Protein AF-A0A1V6J054-F1 (afdb_monomer)

Solvent-accessible surface area (backbone atoms only — not comparable to full-atom values): 21026 Å² total; per-residue (Å²): 135,84,84,88,85,88,86,87,81,90,89,81,92,84,81,84,83,82,77,78,84,74,75,76,55,80,67,52,60,53,53,56,53,49,52,56,50,51,54,53,52,52,53,50,56,63,71,67,56,76,80,83,78,79,91,82,89,88,80,90,88,92,85,91,86,90,85,89,88,80,88,78,78,86,74,84,79,80,83,77,86,79,75,84,80,76,85,77,76,85,76,79,82,79,84,77,87,80,78,91,76,82,91,77,81,83,81,82,85,81,82,83,76,83,87,88,82,84,86,90,84,81,91,78,85,82,82,83,86,81,84,88,81,89,78,83,82,81,80,80,81,81,76,77,80,83,73,84,78,76,76,68,78,80,65,79,82,54,67,61,38,49,63,66,41,52,38,36,40,38,42,36,72,51,101,68,70,44,78,47,77,47,53,25,35,96,88,16,28,35,78,43,89,99,66,47,74,41,83,40,46,77,34,34,43,75,56,42,25,51,52,54,38,49,53,40,46,75,70,65,76,40,96,52,68,45,53,47,59,42,68,73,84,36,41,32,36,39,43,60,34,38,67,47,57,45,80,45,74,56,90,60,97,42,30,54,56,58,51,40,52,74,25,68,28,69,36,97,56,34,47,38,29,34,37,36,28,46,92,90,37,82,71,48,75,40,74,51,47,78,46,31,82,74,36,69,86,76,42,47,74,61,52,73,66,24,36,40,36,29,39,64,44,86,127

Mean predicted aligned error: 22.14 Å

Structure (mmCIF, N/CA/C/O backbone):
data_AF-A0A1V6J054-F1
#
_entry.id   AF-A0A1V6J054-F1
#
loop_
_atom_site.group_PDB
_atom_site.id
_atom_site.type_symbol
_atom_site.label_atom_id
_atom_site.label_alt_id
_atom_site.label_comp_id
_atom_site.label_asym_id
_atom_site.label_entity_id
_atom_site.label_seq_id
_atom_site.pdbx_PDB_ins_code
_atom_site.Cartn_x
_atom_site.Cartn_y
_atom_site.Cartn_z
_atom_site.occupancy
_atom_site.B_iso_or_equiv
_atom_site.auth_seq_id
_atom_site.auth_comp_id
_atom_site.auth_asym_id
_atom_site.auth_atom_id
_atom_site.pdbx_PDB_model_num
ATOM 1 N N . MET A 1 1 ? 8.874 41.987 94.367 1.00 36.59 1 MET A N 1
ATOM 2 C CA . MET A 1 1 ? 8.731 43.257 93.616 1.00 36.59 1 MET A CA 1
ATOM 3 C C . MET A 1 1 ? 8.376 42.934 92.164 1.00 36.59 1 MET A C 1
ATOM 5 O O . MET A 1 1 ? 9.175 42.287 91.511 1.00 36.59 1 MET A O 1
ATOM 9 N N . MET A 1 2 ? 7.099 43.031 91.764 1.00 32.75 2 MET A N 1
ATOM 10 C CA . MET A 1 2 ? 6.456 44.175 91.058 1.00 32.75 2 MET A CA 1
ATOM 11 C C . MET A 1 2 ? 6.935 44.318 89.602 1.00 32.75 2 MET A C 1
ATOM 13 O O . MET A 1 2 ? 8.069 44.698 89.371 1.00 32.75 2 MET A O 1
ATOM 17 N N . ARG A 1 3 ? 6.219 43.751 88.616 1.00 40.47 3 ARG A N 1
ATOM 18 C CA . ARG A 1 3 ? 5.026 44.251 87.877 1.00 40.47 3 ARG A CA 1
ATOM 19 C C . ARG A 1 3 ? 5.249 45.543 87.073 1.00 40.47 3 ARG A C 1
ATOM 21 O O . ARG A 1 3 ? 5.438 46.597 87.656 1.00 40.47 3 ARG A O 1
ATOM 28 N N . MET A 1 4 ? 4.991 45.386 85.767 1.00 41.25 4 MET A N 1
ATOM 29 C CA . MET A 1 4 ? 4.426 46.337 84.794 1.00 41.25 4 MET A CA 1
ATOM 30 C C . MET A 1 4 ? 5.232 47.588 84.435 1.00 41.25 4 MET A C 1
ATOM 32 O O . MET A 1 4 ? 5.390 48.463 85.265 1.00 41.25 4 MET A O 1
ATOM 36 N N . PHE A 1 5 ? 5.515 47.755 83.138 1.00 40.41 5 PHE A N 1
ATOM 37 C CA . PHE A 1 5 ? 5.075 48.948 82.405 1.00 40.41 5 PHE A CA 1
ATOM 38 C C . PHE A 1 5 ? 4.856 48.618 80.918 1.00 40.41 5 PHE A C 1
ATOM 40 O O . PHE A 1 5 ? 5.750 48.152 80.218 1.00 40.41 5 PHE A O 1
ATOM 47 N N . ARG A 1 6 ? 3.612 48.822 80.471 1.00 43.75 6 ARG A N 1
ATOM 48 C CA . ARG A 1 6 ? 3.196 48.934 79.067 1.00 43.75 6 ARG A CA 1
ATOM 49 C C . ARG A 1 6 ? 3.627 50.312 78.563 1.00 43.75 6 ARG A C 1
ATOM 51 O O . ARG A 1 6 ? 3.298 51.288 79.229 1.00 43.75 6 ARG A O 1
ATOM 58 N N . THR A 1 7 ? 4.189 50.386 77.358 1.00 45.28 7 THR A N 1
ATOM 59 C CA . THR A 1 7 ? 4.139 51.596 76.524 1.00 45.28 7 THR A CA 1
ATOM 60 C C . THR A 1 7 ? 3.814 51.198 75.088 1.00 45.28 7 THR A C 1
ATOM 62 O O . THR A 1 7 ? 4.410 50.285 74.523 1.00 45.28 7 THR A O 1
ATOM 65 N N . VAL A 1 8 ? 2.804 51.876 74.554 1.00 43.31 8 VAL A N 1
ATOM 66 C CA . VAL A 1 8 ? 2.208 51.762 73.223 1.00 43.31 8 VAL A CA 1
ATOM 67 C C . VAL A 1 8 ? 2.718 52.930 72.377 1.00 43.31 8 VAL A C 1
ATOM 69 O O . VAL A 1 8 ? 2.614 54.060 72.841 1.00 43.31 8 VAL A O 1
ATOM 72 N N . LEU A 1 9 ? 3.207 52.667 71.159 1.00 40.94 9 LEU A N 1
ATOM 73 C CA . LEU A 1 9 ? 3.158 53.547 69.970 1.00 40.94 9 LEU A CA 1
ATOM 74 C C . LEU A 1 9 ? 3.711 52.726 68.781 1.00 40.94 9 LEU A C 1
ATOM 76 O O . LEU A 1 9 ? 4.873 52.343 68.791 1.00 40.94 9 LEU A O 1
ATOM 80 N N . ALA A 1 10 ? 2.888 52.144 67.906 1.00 36.69 10 ALA A N 1
ATOM 81 C CA . ALA A 1 10 ? 2.310 52.759 66.706 1.00 36.69 10 ALA A CA 1
ATOM 82 C C . ALA A 1 10 ? 3.356 53.460 65.816 1.00 36.69 10 ALA A C 1
ATOM 84 O O . ALA A 1 10 ? 3.865 54.499 66.214 1.00 36.69 10 ALA A O 1
ATOM 85 N N . MET A 1 11 ? 3.635 52.896 64.627 1.00 38.00 11 MET A N 1
ATOM 86 C CA . MET A 1 11 ? 3.578 53.551 63.299 1.00 38.00 11 MET A CA 1
ATOM 87 C C . MET A 1 11 ? 4.434 52.776 62.274 1.00 38.00 11 MET A C 1
ATOM 89 O O . MET A 1 11 ? 5.624 52.583 62.496 1.00 38.00 11 MET A O 1
ATOM 93 N N . GLY A 1 12 ? 3.841 52.364 61.143 1.00 34.44 12 GLY A N 1
ATOM 94 C CA . GLY A 1 12 ? 4.608 51.964 59.951 1.00 34.44 12 GLY A CA 1
ATOM 95 C C . GLY A 1 12 ? 4.238 50.644 59.268 1.00 34.44 12 GLY A C 1
ATOM 96 O O . GLY A 1 12 ? 5.116 49.830 59.009 1.00 34.44 12 GLY A O 1
ATOM 97 N N . CYS A 1 13 ? 2.965 50.436 58.918 1.00 36.50 13 CYS A N 1
ATOM 98 C CA . CYS A 1 13 ? 2.618 49.572 57.785 1.00 36.50 13 CYS A CA 1
ATOM 99 C C . CYS A 1 13 ? 3.084 50.244 56.483 1.00 36.50 13 CYS A C 1
ATOM 101 O O . CYS A 1 13 ? 2.549 51.299 56.164 1.00 36.50 13 CYS A O 1
ATOM 103 N N . LEU A 1 14 ? 4.002 49.635 55.724 1.00 38.88 14 LEU A N 1
ATOM 104 C CA . LEU A 1 14 ? 4.011 49.655 54.250 1.00 38.88 14 LEU A CA 1
ATOM 105 C C . LEU A 1 14 ? 5.112 48.724 53.714 1.00 38.88 14 LEU A C 1
ATOM 107 O O . LEU A 1 14 ? 6.289 48.928 53.987 1.00 38.88 14 LEU A O 1
ATOM 111 N N . GLY A 1 15 ? 4.731 47.712 52.937 1.00 34.47 15 GLY A N 1
ATOM 112 C CA . GLY A 1 15 ? 5.674 46.796 52.289 1.00 34.47 15 GLY A CA 1
ATOM 113 C C . GLY A 1 15 ? 5.007 45.482 51.914 1.00 34.47 15 GLY A C 1
ATOM 114 O O . GLY A 1 15 ? 5.237 44.460 52.548 1.00 34.47 15 GLY A O 1
ATOM 115 N N . ALA A 1 16 ? 4.107 45.551 50.936 1.00 39.44 16 ALA A N 1
ATOM 116 C CA . ALA A 1 16 ? 3.284 44.449 50.469 1.00 39.44 16 ALA A CA 1
ATOM 117 C C . ALA A 1 16 ? 4.111 43.233 50.016 1.00 39.44 16 ALA A C 1
ATOM 119 O O . ALA A 1 16 ? 5.001 43.319 49.172 1.00 39.44 16 ALA A O 1
ATOM 120 N N . LEU A 1 17 ? 3.729 42.088 50.571 1.00 36.62 17 LEU A N 1
ATOM 121 C CA . LEU A 1 17 ? 4.119 40.744 50.186 1.00 36.62 17 LEU A CA 1
ATOM 122 C C . LEU A 1 17 ? 3.480 40.415 48.824 1.00 36.62 17 LEU A C 1
ATOM 124 O O . LEU A 1 17 ? 2.303 40.065 48.761 1.00 36.62 17 LEU A O 1
ATOM 128 N N . VAL A 1 18 ? 4.229 40.515 47.724 1.00 41.84 18 VAL A N 1
ATOM 129 C CA . VAL A 1 18 ? 3.818 39.907 46.446 1.00 41.84 18 VAL A CA 1
ATOM 130 C C . VAL A 1 18 ? 4.279 38.452 46.457 1.00 41.84 18 VAL A C 1
ATOM 132 O O . VAL A 1 18 ? 5.282 38.084 45.852 1.00 41.84 18 VAL A O 1
ATOM 135 N N . ALA A 1 19 ? 3.553 37.609 47.191 1.00 41.00 19 ALA A N 1
ATOM 136 C CA . ALA A 1 19 ? 3.611 36.169 46.987 1.00 41.00 19 ALA A CA 1
ATOM 137 C C . ALA A 1 19 ? 2.711 35.846 45.788 1.00 41.00 19 ALA A C 1
ATOM 139 O O . ALA A 1 19 ? 1.504 35.647 45.920 1.00 41.00 19 ALA A O 1
ATOM 140 N N . GLY A 1 20 ? 3.302 35.870 44.594 1.00 35.66 20 GLY A N 1
ATOM 141 C CA . GLY A 1 20 ? 2.658 35.393 43.379 1.00 35.66 20 GLY A CA 1
ATOM 142 C C . GLY A 1 20 ? 2.352 33.903 43.504 1.00 35.66 20 GLY A C 1
ATOM 143 O O . GLY A 1 20 ? 3.232 33.065 43.327 1.00 35.66 20 GLY A O 1
ATOM 144 N N . CYS A 1 21 ? 1.093 33.569 43.780 1.00 40.31 21 CYS A N 1
ATOM 145 C CA . CYS A 1 21 ? 0.540 32.242 43.533 1.00 40.31 21 CYS A CA 1
ATOM 146 C C . CYS A 1 21 ? 0.448 32.017 42.016 1.00 40.31 21 CYS A C 1
ATOM 148 O O . CYS A 1 21 ? -0.615 32.158 41.415 1.00 40.31 21 CYS A O 1
ATOM 150 N N . ALA A 1 22 ? 1.571 31.680 41.381 1.00 43.41 22 ALA A N 1
ATOM 151 C CA . ALA A 1 22 ? 1.579 31.138 40.030 1.00 43.41 22 ALA A CA 1
ATOM 152 C C . ALA A 1 22 ? 1.240 29.642 40.112 1.00 43.41 22 ALA A C 1
ATOM 154 O O . ALA A 1 22 ? 2.105 28.797 40.340 1.00 43.41 22 ALA A O 1
ATOM 155 N N . ALA A 1 23 ? -0.046 29.315 39.980 1.00 47.31 23 ALA A N 1
ATOM 156 C CA . ALA A 1 23 ? -0.477 27.938 39.786 1.00 47.31 23 ALA A CA 1
ATOM 157 C C . ALA A 1 23 ? 0.154 27.392 38.486 1.00 47.31 23 ALA A C 1
ATOM 159 O O . ALA A 1 23 ? 0.036 28.048 37.447 1.00 47.31 23 ALA A O 1
ATOM 160 N N . PRO A 1 24 ? 0.821 26.221 38.503 1.00 53.38 24 PRO A N 1
ATOM 161 C CA . PRO A 1 24 ? 1.426 25.667 37.301 1.00 53.38 24 PRO A CA 1
ATOM 162 C C . PRO A 1 24 ? 0.333 25.303 36.294 1.00 53.38 24 PRO A C 1
ATOM 164 O O . PRO A 1 24 ? -0.659 24.651 36.643 1.00 53.38 24 PRO A O 1
ATOM 167 N N . ALA A 1 25 ? 0.527 25.734 35.047 1.00 53.38 25 ALA A N 1
ATOM 168 C CA . ALA A 1 25 ? -0.363 25.446 33.931 1.00 53.38 25 ALA A CA 1
ATOM 169 C C . ALA A 1 25 ? -0.620 23.925 33.818 1.00 53.38 25 ALA A C 1
ATOM 171 O O . ALA A 1 25 ? 0.268 23.126 34.137 1.00 53.38 25 ALA A O 1
ATOM 172 N N . PRO A 1 26 ? -1.806 23.489 33.355 1.00 57.47 26 PRO A N 1
ATOM 173 C CA . PRO A 1 26 ? -2.199 22.075 33.327 1.00 57.47 26 PRO A CA 1
ATOM 174 C C . PRO A 1 26 ? -1.208 21.150 32.588 1.00 57.47 26 PRO A C 1
ATOM 176 O O . PRO A 1 26 ? -1.138 19.965 32.903 1.00 57.47 26 PRO A O 1
ATOM 179 N N . SER A 1 27 ? -0.373 21.685 31.692 1.00 56.75 27 SER A N 1
ATOM 180 C CA . SER A 1 27 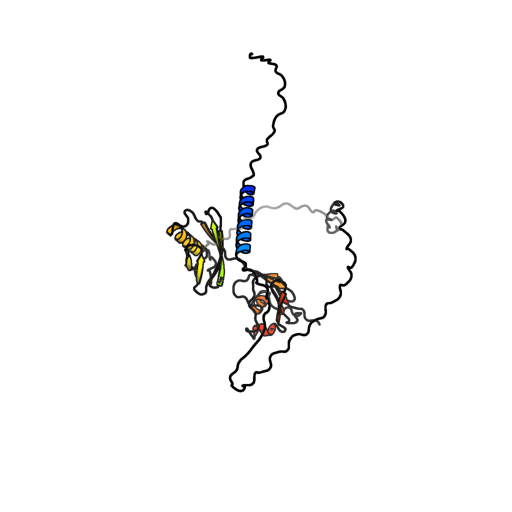? 0.708 20.964 31.005 1.00 56.75 27 SER A CA 1
ATOM 181 C C . SER A 1 27 ? 1.912 20.617 31.897 1.00 56.75 27 SER A C 1
ATOM 183 O O . SER A 1 27 ? 2.502 19.548 31.739 1.00 56.75 27 SER A O 1
ATOM 185 N N . GLN A 1 28 ? 2.258 21.455 32.881 1.00 61.25 28 GLN A N 1
ATOM 186 C CA . GLN A 1 28 ? 3.387 21.203 33.790 1.00 61.25 28 GLN A CA 1
ATOM 187 C C . GLN A 1 28 ? 3.102 20.051 34.758 1.00 61.25 28 GLN A C 1
ATOM 189 O O . GLN A 1 28 ? 4.002 19.282 35.085 1.00 61.25 28 GLN A O 1
ATOM 194 N N . LYS A 1 29 ? 1.840 19.864 35.171 1.00 64.88 29 LYS A N 1
ATOM 195 C CA . LYS A 1 29 ? 1.456 18.715 36.012 1.00 64.88 29 LYS A CA 1
ATOM 196 C C . LYS A 1 29 ? 1.651 17.378 35.292 1.00 64.88 29 LYS A C 1
ATOM 198 O O . LYS A 1 29 ? 1.994 16.391 35.941 1.00 64.88 29 LYS A O 1
ATOM 203 N N . ILE A 1 30 ? 1.466 17.350 33.971 1.00 65.81 30 ILE A N 1
ATOM 204 C CA . ILE A 1 30 ? 1.683 16.156 33.144 1.00 65.81 30 ILE A CA 1
ATOM 205 C C . ILE A 1 30 ? 3.185 15.865 33.030 1.00 65.81 30 ILE A C 1
ATOM 207 O O . ILE A 1 30 ? 3.601 14.731 33.264 1.00 65.81 30 ILE A O 1
ATOM 211 N N . TYR A 1 31 ? 4.003 16.892 32.773 1.00 67.25 31 TYR A N 1
ATOM 212 C CA . TYR A 1 31 ? 5.458 16.744 32.649 1.00 67.25 31 TYR A CA 1
ATOM 213 C C . TYR A 1 31 ? 6.111 16.275 33.960 1.00 67.25 31 TYR A C 1
ATOM 215 O O . TYR A 1 31 ? 6.883 15.319 33.969 1.00 67.25 31 TYR A O 1
ATOM 223 N N . ASN A 1 32 ? 5.699 16.849 35.094 1.00 80.25 32 ASN A N 1
ATOM 224 C CA . ASN A 1 32 ? 6.217 16.468 36.412 1.00 80.25 32 ASN A CA 1
ATOM 225 C C . ASN A 1 32 ? 5.835 15.026 36.796 1.00 80.25 32 ASN A C 1
ATOM 227 O O . ASN A 1 32 ? 6.614 14.317 37.433 1.00 80.25 32 ASN A O 1
ATOM 231 N N . ARG A 1 33 ? 4.641 14.564 36.392 1.00 76.19 33 ARG A N 1
ATOM 232 C CA . ARG A 1 33 ? 4.219 13.171 36.607 1.00 76.19 33 ARG A CA 1
ATOM 233 C C . ARG A 1 33 ? 5.015 12.200 35.731 1.00 76.19 33 ARG A C 1
ATOM 235 O O . ARG A 1 33 ? 5.311 11.096 36.178 1.00 76.19 33 ARG A O 1
ATOM 242 N N . TYR A 1 34 ? 5.380 12.612 34.519 1.00 75.75 34 TYR A N 1
ATOM 243 C CA . TYR A 1 34 ? 6.206 11.819 33.612 1.00 75.75 34 TYR A CA 1
ATOM 244 C C . TYR A 1 34 ? 7.649 11.659 34.125 1.00 75.75 34 TYR A C 1
ATOM 246 O O . TYR A 1 34 ? 8.164 10.540 34.153 1.00 75.75 34 TYR A O 1
ATOM 254 N N . GLU A 1 35 ? 8.274 12.726 34.635 1.00 81.25 35 GLU A N 1
ATOM 255 C CA . GLU A 1 35 ? 9.625 12.641 35.216 1.00 81.25 35 GLU A CA 1
ATOM 256 C C . GLU A 1 35 ? 9.689 11.732 36.454 1.00 81.25 35 GLU A C 1
ATOM 258 O O . GLU A 1 35 ? 10.619 10.933 36.595 1.00 81.25 35 GLU A O 1
ATOM 263 N N . ALA A 1 36 ? 8.662 11.765 37.311 1.00 80.56 36 ALA A N 1
ATOM 264 C CA . ALA A 1 36 ? 8.576 10.880 38.475 1.00 80.56 36 ALA A CA 1
ATOM 265 C C . ALA A 1 36 ? 8.503 9.386 38.088 1.00 80.56 36 ALA A C 1
ATOM 267 O O . ALA A 1 36 ? 9.061 8.521 38.777 1.00 80.56 36 ALA A O 1
ATOM 268 N N . LEU A 1 37 ? 7.849 9.072 36.964 1.00 82.38 37 LEU A N 1
ATOM 269 C CA . LEU A 1 37 ? 7.757 7.707 36.439 1.00 82.38 37 LEU A CA 1
ATOM 270 C C . LEU A 1 37 ? 9.084 7.235 35.826 1.00 82.38 37 LEU A C 1
ATOM 272 O O . LEU A 1 37 ? 9.483 6.091 36.056 1.00 82.38 37 LEU A O 1
ATOM 276 N N . LEU A 1 38 ? 9.806 8.109 35.116 1.00 76.75 38 LEU A N 1
ATOM 277 C CA . LEU A 1 38 ? 11.135 7.795 34.575 1.00 76.75 38 LEU A CA 1
ATOM 278 C C . LEU A 1 38 ? 12.162 7.526 35.682 1.00 76.75 38 LEU A C 1
ATOM 280 O O . LEU A 1 38 ? 12.917 6.554 35.597 1.00 76.75 38 LEU A O 1
ATOM 284 N N . ALA A 1 39 ? 12.156 8.329 36.749 1.00 80.62 39 ALA A N 1
ATOM 285 C CA . ALA A 1 39 ? 13.044 8.127 37.893 1.00 80.62 39 ALA A CA 1
ATOM 286 C C . ALA A 1 39 ? 12.787 6.779 38.591 1.00 80.62 39 ALA A C 1
ATOM 288 O O . ALA A 1 39 ? 13.729 6.042 38.893 1.00 80.62 39 ALA A O 1
ATOM 289 N N . SER A 1 40 ? 11.513 6.417 38.775 1.00 82.88 40 SER A N 1
ATOM 290 C CA . SER A 1 40 ? 11.123 5.136 39.382 1.00 82.88 40 SER A CA 1
ATOM 291 C C . SER A 1 40 ? 11.532 3.945 38.512 1.00 82.88 40 SER A C 1
ATOM 293 O O . SER A 1 40 ? 12.088 2.970 39.017 1.00 82.88 40 SER A O 1
ATOM 295 N N . ARG A 1 41 ? 11.330 4.035 37.190 1.00 82.38 41 ARG A N 1
ATOM 296 C CA . ARG A 1 41 ? 11.741 2.995 36.235 1.00 82.38 41 ARG A CA 1
ATOM 297 C C . ARG A 1 41 ? 13.255 2.781 36.243 1.00 82.38 41 ARG A C 1
ATOM 299 O O . ARG A 1 41 ? 13.706 1.642 36.317 1.00 82.38 41 ARG A O 1
ATOM 306 N N . ASN A 1 42 ? 14.036 3.859 36.223 1.00 77.00 42 ASN A N 1
ATOM 307 C CA . ASN A 1 42 ? 15.497 3.767 36.223 1.00 77.00 42 ASN A CA 1
ATOM 308 C C . ASN A 1 42 ? 16.040 3.202 37.543 1.00 77.00 42 ASN A C 1
ATOM 310 O O . ASN A 1 42 ? 16.989 2.419 37.526 1.00 77.00 42 ASN A O 1
ATOM 314 N N . GLN A 1 43 ? 15.406 3.511 38.679 1.00 77.94 43 GLN A N 1
ATOM 315 C CA . GLN A 1 43 ? 15.742 2.876 39.956 1.00 77.94 43 GLN A CA 1
ATOM 316 C C . GLN A 1 43 ? 15.428 1.376 39.980 1.00 77.94 43 GLN A C 1
ATOM 318 O O . GLN A 1 43 ? 16.192 0.612 40.568 1.00 77.94 43 GLN A O 1
ATOM 323 N N . MET A 1 44 ? 14.333 0.933 39.352 1.00 76.19 44 MET A N 1
ATOM 324 C CA . MET A 1 44 ? 14.032 -0.500 39.249 1.00 76.19 44 MET A CA 1
ATOM 325 C C . MET A 1 44 ? 15.045 -1.226 38.360 1.00 76.19 44 MET A C 1
ATOM 327 O O . MET A 1 44 ? 15.523 -2.291 38.741 1.00 76.19 44 MET A O 1
ATOM 331 N N . LEU A 1 45 ? 15.440 -0.624 37.234 1.00 72.44 45 LEU A N 1
ATOM 332 C CA . LEU A 1 45 ? 16.457 -1.186 36.339 1.00 72.44 45 LEU A CA 1
ATOM 333 C C . LEU A 1 45 ? 17.835 -1.281 37.012 1.00 72.44 45 LEU A C 1
ATOM 335 O O . LEU A 1 45 ? 18.518 -2.290 36.859 1.00 72.44 45 LEU A O 1
ATOM 339 N N . ALA A 1 46 ? 18.216 -0.283 37.815 1.00 67.88 46 ALA A N 1
ATOM 340 C CA . ALA A 1 46 ? 19.461 -0.311 38.584 1.00 67.88 46 ALA A CA 1
ATOM 341 C C . ALA A 1 46 ? 19.466 -1.402 39.671 1.00 67.88 46 ALA A C 1
ATOM 343 O O . ALA A 1 46 ? 20.509 -1.979 39.961 1.00 67.88 46 ALA A O 1
ATOM 344 N N . LYS A 1 47 ? 18.304 -1.721 40.256 1.00 70.06 47 LYS A N 1
ATOM 345 C CA . LYS A 1 47 ? 18.158 -2.804 41.246 1.00 70.06 47 LYS A CA 1
ATOM 346 C C . LYS A 1 47 ? 18.080 -4.200 40.621 1.00 70.06 47 LYS A C 1
ATOM 348 O O . LYS A 1 47 ? 18.292 -5.181 41.325 1.00 70.06 47 LYS A O 1
ATOM 353 N N . GLN A 1 48 ? 17.764 -4.296 39.330 1.00 63.84 48 GLN A N 1
ATOM 354 C CA . GLN A 1 48 ? 17.650 -5.560 38.595 1.00 63.84 48 GLN A CA 1
ATOM 355 C C . GLN A 1 48 ? 18.951 -6.004 37.916 1.00 63.84 48 GLN A C 1
ATOM 357 O O . GLN A 1 48 ? 18.976 -7.076 37.318 1.00 63.84 48 GLN A O 1
ATOM 362 N N . GLN A 1 49 ? 20.037 -5.233 38.009 1.00 50.47 49 GLN A N 1
ATOM 363 C CA . GLN A 1 49 ? 21.350 -5.680 37.544 1.00 50.47 49 GLN A CA 1
ATOM 364 C C . GLN A 1 49 ? 22.017 -6.530 38.637 1.00 50.47 49 GLN A C 1
ATOM 366 O O . GLN A 1 49 ? 22.392 -5.982 39.676 1.00 50.47 49 GLN A O 1
ATOM 371 N N . PRO A 1 50 ? 22.174 -7.858 38.458 1.00 52.72 50 PRO A N 1
ATOM 372 C CA . PRO A 1 50 ? 22.988 -8.642 39.371 1.00 52.72 50 PRO A CA 1
ATOM 373 C C . PRO A 1 50 ? 24.441 -8.174 39.263 1.00 52.72 50 PRO A C 1
ATOM 375 O O . PRO A 1 50 ? 24.973 -7.998 38.166 1.00 52.72 50 PRO A O 1
ATOM 378 N N . ALA A 1 51 ? 25.068 -7.954 40.418 1.00 46.94 51 ALA A N 1
ATOM 379 C CA . ALA A 1 51 ? 26.462 -7.561 40.526 1.00 46.94 51 ALA A CA 1
ATOM 380 C C . ALA A 1 51 ? 27.353 -8.567 39.784 1.00 46.94 51 ALA A C 1
ATOM 382 O O . ALA A 1 51 ? 27.421 -9.741 40.145 1.00 46.94 51 ALA A O 1
ATOM 383 N N . THR A 1 52 ? 28.045 -8.107 38.746 1.00 46.25 52 THR A N 1
ATOM 384 C CA . THR A 1 52 ? 29.101 -8.863 38.079 1.00 46.25 52 THR A CA 1
ATOM 385 C C . THR A 1 52 ? 30.233 -9.074 39.084 1.00 46.25 52 THR A C 1
ATOM 387 O O . THR A 1 52 ? 31.025 -8.174 39.356 1.00 46.25 52 THR A O 1
ATOM 390 N N . THR A 1 53 ? 30.274 -10.258 39.692 1.00 44.50 53 THR A N 1
ATOM 391 C CA . THR A 1 53 ? 31.367 -10.704 40.557 1.00 44.50 53 THR A CA 1
ATOM 392 C C . THR A 1 53 ? 32.654 -10.800 39.739 1.00 44.50 53 THR A C 1
ATOM 394 O O . THR A 1 53 ? 32.746 -11.570 38.784 1.00 44.50 53 THR A O 1
ATOM 397 N N . ALA A 1 54 ? 33.648 -10.000 40.122 1.00 46.88 54 ALA A N 1
ATOM 398 C CA . ALA A 1 54 ? 35.025 -10.112 39.657 1.00 46.88 54 ALA A CA 1
ATOM 399 C C . ALA A 1 54 ? 35.638 -11.466 40.088 1.00 46.88 54 ALA A C 1
ATOM 401 O O . ALA A 1 54 ? 35.366 -11.917 41.203 1.00 46.88 54 ALA A O 1
ATOM 402 N N . PRO A 1 55 ? 36.476 -12.117 39.258 1.00 45.97 55 PRO A N 1
ATOM 403 C CA . PRO A 1 55 ? 37.081 -13.395 39.609 1.00 45.97 55 PRO A CA 1
ATOM 404 C C . PRO A 1 55 ? 38.322 -13.185 40.490 1.00 45.97 55 PRO A C 1
ATOM 406 O O . PRO A 1 55 ? 39.206 -12.399 40.153 1.00 45.97 55 PRO A O 1
ATOM 409 N N . ALA A 1 56 ? 38.403 -13.920 41.600 1.00 38.59 56 ALA A N 1
ATOM 410 C CA . ALA A 1 56 ? 39.616 -14.083 42.401 1.00 38.59 56 ALA A CA 1
ATOM 411 C C . ALA A 1 56 ? 40.055 -15.569 42.413 1.00 38.59 56 ALA A C 1
ATOM 413 O O . ALA A 1 56 ? 39.207 -16.444 42.224 1.00 38.59 56 ALA A O 1
ATOM 414 N N . PRO A 1 57 ? 41.360 -15.866 42.587 1.00 64.56 57 PRO A N 1
ATOM 415 C CA . PRO A 1 57 ? 42.005 -17.104 42.129 1.00 64.56 57 PRO A CA 1
ATOM 416 C C . PRO A 1 57 ? 42.297 -18.097 43.268 1.00 64.56 57 PRO A C 1
ATOM 418 O O . PRO A 1 57 ? 42.684 -17.654 44.343 1.00 64.56 57 PRO A O 1
ATOM 421 N N . VAL A 1 58 ? 42.217 -19.420 43.039 1.00 43.56 58 VAL A N 1
ATOM 422 C CA . VAL A 1 58 ? 42.819 -20.453 43.922 1.00 43.56 58 VAL A CA 1
ATOM 423 C C . VAL A 1 58 ? 43.203 -21.721 43.128 1.00 43.56 58 VAL A C 1
ATOM 425 O O . VAL A 1 58 ? 42.577 -22.052 42.125 1.00 43.56 58 VAL A O 1
ATOM 428 N N . ALA A 1 59 ? 44.278 -22.367 43.585 1.00 38.91 59 ALA A N 1
ATOM 429 C CA . ALA A 1 59 ? 45.140 -23.384 42.978 1.00 38.91 59 ALA A CA 1
ATOM 430 C C . ALA A 1 59 ? 44.743 -24.872 43.217 1.00 38.91 59 ALA A C 1
ATOM 432 O O . ALA A 1 59 ? 43.9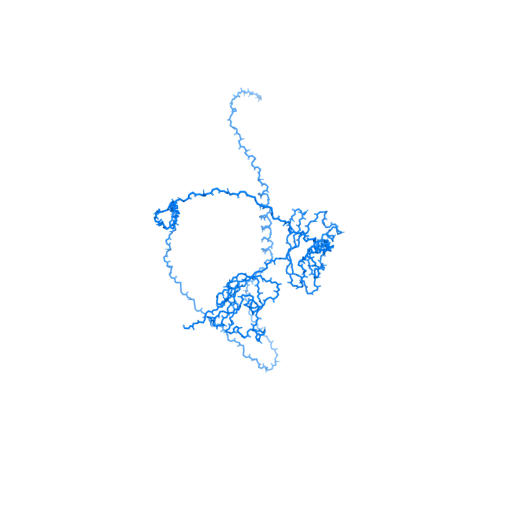25 -25.139 44.087 1.00 38.91 59 ALA A O 1
ATOM 433 N N . GLU A 1 60 ? 45.386 -25.778 42.438 1.00 37.00 60 GLU A N 1
ATOM 434 C CA . GLU A 1 60 ? 45.957 -27.140 42.724 1.00 37.00 60 GLU A CA 1
ATOM 435 C C . GLU A 1 60 ? 45.247 -28.122 43.709 1.00 37.00 60 GLU A C 1
ATOM 437 O O . GLU A 1 60 ? 44.834 -27.708 44.779 1.00 37.00 60 GLU A O 1
ATOM 442 N N . LYS A 1 61 ? 45.132 -29.468 43.565 1.00 41.19 61 LYS A N 1
ATOM 443 C CA . LYS A 1 61 ? 45.784 -30.587 42.807 1.00 41.19 61 LYS A CA 1
ATOM 444 C C . LYS A 1 61 ? 44.942 -31.921 43.028 1.00 41.19 61 LYS A C 1
ATOM 446 O O . LYS A 1 61 ? 43.801 -31.780 43.450 1.00 41.19 61 LYS A O 1
ATOM 451 N N . PRO A 1 62 ? 45.400 -33.193 42.802 1.00 58.75 62 PRO A N 1
ATOM 452 C CA . PRO A 1 62 ? 44.991 -34.129 41.722 1.00 58.75 62 PRO A CA 1
ATOM 453 C C . PRO A 1 62 ? 44.366 -35.504 42.143 1.00 58.75 62 PRO A C 1
ATOM 455 O O . PRO A 1 62 ? 44.468 -35.891 43.302 1.00 58.75 62 PRO A O 1
ATOM 458 N N . ALA A 1 63 ? 43.833 -36.272 41.168 1.00 40.34 63 ALA A N 1
ATOM 459 C CA . ALA A 1 63 ? 43.864 -37.759 40.992 1.00 40.34 63 ALA A CA 1
ATOM 460 C C . ALA A 1 63 ? 42.749 -38.170 39.987 1.00 40.34 63 ALA A C 1
ATOM 462 O O . ALA A 1 63 ? 41.594 -37.826 40.197 1.00 40.34 63 ALA A O 1
ATOM 463 N N . GLU A 1 64 ? 43.034 -38.623 38.759 1.00 34.75 64 GLU A N 1
ATOM 464 C CA . GLU A 1 64 ? 43.416 -39.986 38.316 1.00 34.75 64 GLU A CA 1
ATOM 465 C C . GLU A 1 64 ? 42.214 -40.931 38.067 1.00 34.75 64 GLU A C 1
ATOM 467 O O . GLU A 1 64 ? 41.511 -41.291 39.001 1.00 34.75 64 GLU A O 1
ATOM 472 N N . ILE A 1 65 ? 41.974 -41.301 36.791 1.00 45.94 65 ILE A N 1
ATOM 473 C CA . ILE A 1 65 ? 41.793 -42.672 36.236 1.00 45.94 65 ILE A CA 1
ATOM 474 C C . ILE A 1 65 ? 41.321 -42.599 34.754 1.00 45.94 65 ILE A C 1
ATOM 476 O O . ILE A 1 65 ? 40.238 -42.124 34.431 1.00 45.94 65 ILE A O 1
ATOM 480 N N . ALA A 1 66 ? 42.222 -43.069 33.884 1.00 38.66 66 ALA A N 1
ATOM 481 C CA . ALA A 1 66 ? 42.143 -43.687 32.546 1.00 38.66 66 ALA A CA 1
ATOM 482 C C . ALA A 1 66 ? 40.880 -43.638 31.637 1.00 38.66 66 ALA A C 1
ATOM 484 O O . ALA A 1 66 ? 39.857 -44.230 31.963 1.00 38.66 66 ALA A O 1
ATOM 485 N N . ALA A 1 67 ? 41.066 -43.156 30.387 1.00 44.25 67 ALA A N 1
ATOM 486 C CA . ALA A 1 67 ? 40.782 -43.877 29.116 1.00 44.25 67 ALA A CA 1
ATOM 487 C C . ALA A 1 67 ? 41.335 -43.115 27.857 1.00 44.25 67 ALA A C 1
ATOM 489 O O . ALA A 1 67 ? 41.302 -41.885 27.851 1.00 44.25 67 ALA A O 1
ATOM 490 N N . PRO A 1 68 ? 41.864 -43.796 26.806 1.00 57.16 68 PRO A N 1
ATOM 491 C CA . PRO A 1 68 ? 42.616 -43.205 25.667 1.00 57.16 68 PRO A CA 1
ATOM 492 C C . PRO A 1 68 ? 41.751 -42.731 24.454 1.00 57.16 68 PRO A C 1
ATOM 494 O O . PRO A 1 68 ? 40.542 -42.948 24.445 1.00 57.16 68 PRO A O 1
ATOM 497 N N . PRO A 1 69 ? 42.332 -42.045 23.434 1.00 50.91 69 PRO A N 1
ATOM 498 C CA . PRO A 1 69 ? 41.738 -40.844 22.832 1.00 50.91 69 PRO A CA 1
ATOM 499 C C . PRO A 1 69 ? 40.971 -41.048 21.513 1.00 50.91 69 PRO A C 1
ATOM 501 O O . PRO A 1 69 ? 41.427 -41.738 20.601 1.00 50.91 69 PRO A O 1
ATOM 504 N N . ALA A 1 70 ? 39.875 -40.300 21.349 1.00 49.19 70 ALA A N 1
ATOM 505 C CA . ALA A 1 70 ? 39.283 -39.988 20.048 1.00 49.19 70 ALA A CA 1
ATOM 506 C C . ALA A 1 70 ? 39.748 -38.592 19.591 1.00 49.19 70 ALA A C 1
ATOM 508 O O . ALA A 1 70 ? 39.663 -37.618 20.338 1.00 49.19 70 ALA A O 1
ATOM 509 N N . LYS A 1 71 ? 40.272 -38.511 18.363 1.00 55.19 71 LYS A N 1
ATOM 510 C CA . LYS A 1 71 ? 40.785 -37.290 17.716 1.00 55.19 71 LYS A CA 1
ATOM 511 C C . LYS A 1 71 ? 39.733 -36.163 17.694 1.00 55.19 71 LYS A C 1
ATOM 513 O O . LYS A 1 71 ? 38.677 -36.370 17.099 1.00 55.19 71 LYS A O 1
ATOM 518 N N . PRO A 1 72 ? 40.033 -34.955 18.204 1.00 50.66 72 PRO A N 1
ATOM 519 C CA . PRO A 1 72 ? 39.256 -33.758 17.903 1.00 50.66 72 PRO A CA 1
ATOM 520 C C . PRO A 1 72 ? 39.762 -33.097 16.612 1.00 50.66 72 PRO A C 1
ATOM 522 O O . PRO A 1 72 ? 40.967 -32.950 16.401 1.00 50.66 72 PRO A O 1
ATOM 525 N N . ALA A 1 73 ? 38.829 -32.692 15.752 1.00 53.66 73 ALA A N 1
ATOM 526 C CA . ALA A 1 73 ? 39.078 -31.831 14.598 1.00 53.66 73 ALA A CA 1
ATOM 527 C C . ALA A 1 73 ? 39.702 -30.481 15.029 1.00 53.66 73 ALA A C 1
ATOM 529 O O . ALA A 1 73 ? 39.444 -30.022 16.144 1.00 53.66 73 ALA A O 1
ATOM 530 N N . PRO A 1 74 ? 40.515 -29.824 14.179 1.00 58.03 74 PRO A N 1
ATOM 531 C CA . PRO A 1 74 ? 41.170 -28.571 14.542 1.00 58.03 74 PRO A CA 1
ATOM 532 C C . PRO A 1 74 ? 40.147 -27.442 14.727 1.00 58.03 74 PRO A C 1
ATOM 534 O O . PRO A 1 74 ? 39.396 -27.105 13.813 1.00 58.03 74 PRO A O 1
ATOM 537 N N . ALA A 1 75 ? 40.148 -26.844 15.918 1.00 51.47 75 ALA A N 1
ATOM 538 C CA . ALA A 1 75 ? 39.479 -25.580 16.200 1.00 51.47 75 ALA A CA 1
ATOM 539 C C . ALA A 1 75 ? 40.126 -24.429 15.394 1.00 51.47 75 ALA A C 1
ATOM 541 O O . ALA A 1 75 ? 41.335 -24.464 15.141 1.00 51.47 75 ALA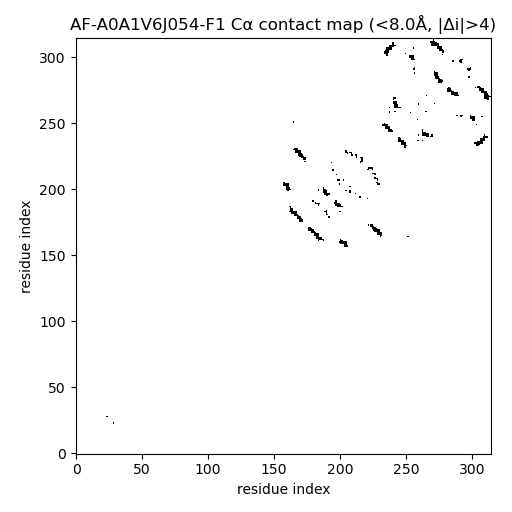 A O 1
ATOM 542 N N . PRO A 1 76 ? 39.357 -23.400 14.990 1.00 59.16 76 PRO A N 1
ATOM 543 C CA . PRO A 1 76 ? 39.888 -22.244 14.274 1.00 59.16 76 PRO A CA 1
ATOM 544 C C . PRO A 1 76 ? 40.871 -21.449 15.147 1.00 59.16 76 PRO A C 1
ATOM 546 O O . PRO A 1 76 ? 40.659 -21.260 16.344 1.00 59.16 76 PRO A O 1
ATOM 549 N N . ALA A 1 77 ? 41.957 -20.986 14.526 1.00 59.75 77 ALA A N 1
ATOM 550 C CA . ALA A 1 77 ? 43.010 -20.205 15.165 1.00 59.75 77 ALA A CA 1
ATOM 551 C C . ALA A 1 77 ? 42.470 -18.908 15.814 1.00 59.75 77 ALA A C 1
ATOM 553 O O . ALA A 1 77 ? 41.582 -18.267 15.244 1.00 59.75 77 ALA A O 1
ATOM 55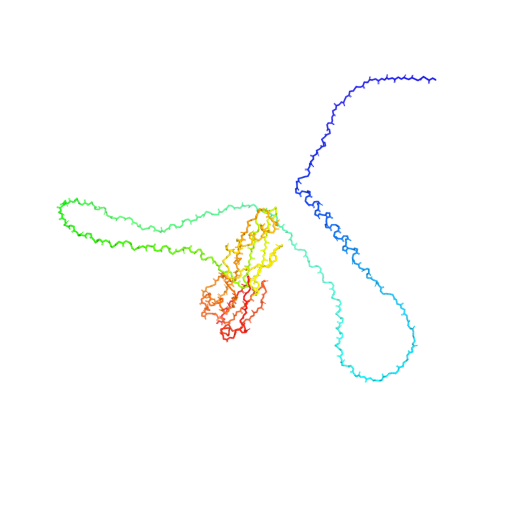4 N N . PRO A 1 78 ? 43.021 -18.472 16.963 1.00 62.97 78 PRO A N 1
ATOM 555 C CA . PRO A 1 78 ? 42.645 -17.204 17.581 1.00 62.97 78 PRO A CA 1
ATOM 556 C C . PRO A 1 78 ? 43.057 -16.012 16.692 1.00 62.97 78 PRO A C 1
ATOM 558 O O . PRO A 1 78 ? 44.131 -16.049 16.079 1.00 62.97 78 PRO A O 1
ATOM 561 N N . PRO A 1 79 ? 42.252 -14.934 16.614 1.00 62.62 79 PRO A N 1
ATOM 562 C CA . PRO A 1 79 ? 42.646 -13.727 15.898 1.00 62.62 79 PRO A CA 1
ATOM 563 C C . PRO A 1 79 ? 43.866 -13.083 16.572 1.00 62.62 79 PRO A C 1
ATOM 565 O O . PRO A 1 79 ? 43.944 -12.973 17.795 1.00 62.62 79 PRO A O 1
ATOM 568 N N . LYS A 1 80 ? 44.836 -12.664 15.752 1.00 58.25 80 LYS A N 1
ATOM 569 C CA . LYS A 1 80 ? 46.048 -11.959 16.194 1.00 58.25 80 LYS A CA 1
ATOM 570 C C . LYS A 1 80 ? 45.679 -10.645 16.910 1.00 58.25 80 LYS A C 1
ATOM 572 O O . LYS A 1 80 ? 44.770 -9.957 16.444 1.00 58.25 80 LYS A O 1
ATOM 577 N N . PRO A 1 81 ? 46.401 -10.242 17.973 1.00 52.69 81 PRO A N 1
ATOM 578 C CA . PRO A 1 81 ? 46.196 -8.944 18.598 1.00 52.69 81 PRO A CA 1
ATOM 579 C C . PRO A 1 81 ? 46.617 -7.830 17.633 1.00 52.69 81 PRO A C 1
ATOM 581 O O . PRO A 1 81 ? 47.759 -7.783 17.175 1.00 52.69 81 PRO A O 1
ATOM 584 N N . VAL A 1 82 ? 45.678 -6.941 17.310 1.00 58.47 82 VAL A N 1
ATOM 585 C CA . VAL A 1 82 ? 45.956 -5.691 16.599 1.00 58.47 82 VAL A CA 1
ATOM 586 C C . VAL A 1 82 ? 46.631 -4.750 17.595 1.00 58.47 82 VAL A C 1
ATOM 588 O O . VAL A 1 82 ? 46.068 -4.441 18.644 1.00 58.47 82 VAL A O 1
ATOM 591 N N . ALA A 1 83 ? 47.865 -4.346 17.294 1.00 50.81 83 ALA A N 1
ATOM 592 C CA . ALA A 1 83 ? 48.603 -3.360 18.074 1.00 50.81 83 ALA A CA 1
ATOM 593 C C . ALA A 1 83 ? 47.850 -2.011 18.109 1.00 50.81 83 ALA A C 1
ATOM 595 O O . ALA A 1 83 ? 47.217 -1.649 17.114 1.00 50.81 83 ALA A O 1
ATOM 596 N N . PRO A 1 84 ? 47.913 -1.253 19.219 1.00 52.12 84 PRO A N 1
ATOM 597 C CA . PRO A 1 84 ? 47.209 0.018 19.349 1.00 52.12 84 PRO A CA 1
ATOM 598 C C . PRO A 1 84 ? 47.771 1.058 18.370 1.00 52.12 84 PRO A C 1
ATOM 600 O O . PRO A 1 84 ? 48.960 1.379 18.397 1.00 52.12 84 PRO A O 1
ATOM 603 N N . GLU A 1 85 ? 46.906 1.588 17.503 1.00 50.12 85 GLU A N 1
ATOM 604 C CA . GLU A 1 85 ? 47.222 2.723 16.635 1.00 50.12 85 GLU A CA 1
ATOM 605 C C . GLU A 1 85 ? 47.476 3.964 17.506 1.00 50.12 85 GLU A C 1
ATOM 607 O O . GLU A 1 85 ? 46.659 4.341 18.348 1.00 50.12 85 GLU A O 1
ATOM 612 N N . ALA A 1 86 ? 48.651 4.571 17.332 1.00 54.97 86 ALA A N 1
ATOM 613 C CA . ALA A 1 86 ? 49.070 5.780 18.030 1.00 54.97 86 ALA A CA 1
ATOM 614 C C . ALA A 1 86 ? 48.094 6.952 17.776 1.00 54.97 86 ALA A C 1
ATOM 616 O O . ALA A 1 86 ? 47.551 7.073 16.673 1.00 54.97 86 ALA A O 1
ATOM 617 N N . PRO A 1 87 ? 47.889 7.857 18.753 1.00 52.66 87 PRO A N 1
ATOM 618 C CA . PRO A 1 87 ? 46.941 8.956 18.618 1.00 52.66 87 PRO A CA 1
ATOM 619 C C . PRO A 1 87 ? 47.384 9.915 17.508 1.00 52.66 87 PRO A C 1
ATOM 621 O O . PRO A 1 87 ? 48.413 10.588 17.604 1.00 52.66 87 PRO A O 1
ATOM 624 N N . ARG A 1 88 ? 46.587 10.000 16.439 1.00 52.66 88 ARG A N 1
ATOM 625 C CA . ARG A 1 88 ? 46.758 11.030 15.415 1.00 52.66 88 ARG A CA 1
ATOM 626 C C . ARG A 1 88 ? 46.394 12.391 16.014 1.00 52.66 88 ARG A C 1
ATOM 628 O O . ARG A 1 88 ? 45.315 12.581 16.565 1.00 52.66 88 ARG A O 1
ATOM 635 N N . LYS A 1 89 ? 47.351 13.312 15.900 1.00 49.78 89 LYS A N 1
ATOM 636 C CA . LYS A 1 89 ? 47.301 14.753 16.198 1.00 49.78 89 LYS A CA 1
ATOM 637 C C . LYS A 1 89 ? 45.921 15.378 15.887 1.00 49.78 89 LYS A C 1
ATOM 639 O O . LYS A 1 89 ? 45.401 15.115 14.802 1.00 49.78 89 LYS A O 1
ATOM 644 N N . PRO A 1 90 ? 45.367 16.262 16.742 1.00 50.84 90 PRO A N 1
ATOM 645 C CA . PRO A 1 90 ? 44.179 17.029 16.385 1.00 50.84 90 PRO A CA 1
ATOM 646 C C . PRO A 1 90 ? 44.508 17.960 15.214 1.00 50.84 90 PRO A C 1
ATOM 648 O O . PRO A 1 90 ? 45.398 18.809 15.312 1.00 50.84 90 PRO A O 1
ATOM 651 N N . ALA A 1 91 ? 43.802 17.790 14.099 1.00 50.09 91 ALA A N 1
ATOM 652 C CA . ALA A 1 91 ? 43.729 18.811 13.067 1.00 50.09 91 ALA A CA 1
ATOM 653 C C . ALA A 1 91 ? 42.942 20.017 13.612 1.00 50.09 91 ALA A C 1
ATOM 655 O O . ALA A 1 91 ? 41.997 19.860 14.382 1.00 50.09 91 ALA A O 1
ATOM 656 N N . ALA A 1 92 ? 43.401 21.208 13.237 1.00 52.31 92 ALA A N 1
ATOM 657 C CA . ALA A 1 92 ? 42.952 22.517 13.698 1.00 52.31 92 ALA A CA 1
ATOM 658 C C . ALA A 1 92 ? 41.420 22.741 13.619 1.00 52.31 92 ALA A C 1
ATOM 660 O O . ALA A 1 92 ? 40.750 22.137 12.779 1.00 52.31 92 ALA A O 1
ATOM 661 N N . PRO A 1 93 ? 40.861 23.627 14.467 1.00 55.44 93 PRO A N 1
ATOM 662 C CA . PRO A 1 93 ? 39.425 23.881 14.534 1.00 55.44 93 PRO A CA 1
ATOM 663 C C . PRO A 1 93 ? 38.892 24.534 13.252 1.00 55.44 93 PRO A C 1
ATOM 665 O O . PRO A 1 93 ? 39.492 25.460 12.706 1.00 55.44 93 PRO A O 1
ATOM 668 N N . ALA A 1 94 ? 37.726 24.062 12.807 1.00 54.69 94 ALA A N 1
ATOM 669 C CA . ALA A 1 94 ? 36.913 24.716 11.788 1.00 54.69 94 ALA A CA 1
ATOM 670 C C . ALA A 1 94 ? 36.575 26.165 12.206 1.00 54.69 94 ALA A C 1
ATOM 672 O O . ALA A 1 94 ? 36.320 26.409 13.390 1.00 54.69 94 ALA A O 1
ATOM 673 N N . PRO A 1 95 ? 36.544 27.137 11.275 1.00 58.09 95 PRO A N 1
ATOM 674 C CA . PRO A 1 95 ? 36.120 28.492 11.599 1.00 58.09 95 PRO A CA 1
ATOM 675 C C . PRO A 1 95 ? 34.625 28.530 11.960 1.00 58.09 95 PRO A C 1
ATOM 677 O O . PRO A 1 95 ? 33.793 27.869 11.340 1.00 58.09 95 PRO A O 1
ATOM 680 N N . ALA A 1 96 ? 34.315 29.316 12.991 1.00 55.34 96 ALA A N 1
ATOM 681 C CA . ALA A 1 96 ? 32.984 29.554 13.543 1.00 55.34 96 ALA A CA 1
ATOM 682 C C . ALA A 1 96 ? 31.982 30.138 12.515 1.00 55.34 96 ALA A C 1
ATOM 684 O O . ALA A 1 96 ? 32.395 30.806 11.564 1.00 55.34 96 ALA A O 1
ATOM 685 N N . PRO A 1 97 ? 30.662 29.949 12.721 1.00 56.84 97 PRO A N 1
ATOM 686 C CA . PRO A 1 97 ? 29.629 30.487 11.841 1.00 56.84 97 PRO A CA 1
ATOM 687 C C . PRO A 1 97 ? 29.553 32.017 11.941 1.00 56.84 97 PRO A C 1
ATOM 689 O O . PRO A 1 97 ? 29.392 32.584 13.025 1.00 56.84 97 PRO A O 1
ATOM 692 N N . ALA A 1 98 ? 29.646 32.694 10.797 1.00 50.34 98 ALA A N 1
ATOM 693 C CA . ALA A 1 98 ? 29.382 34.122 10.697 1.00 50.34 98 ALA A CA 1
ATOM 694 C C . ALA A 1 98 ? 27.884 34.413 10.921 1.00 50.34 98 ALA A C 1
ATOM 696 O O . ALA A 1 98 ? 27.011 33.697 10.433 1.00 50.34 98 ALA A O 1
ATOM 697 N N . LYS A 1 99 ? 27.608 35.478 11.683 1.00 48.53 99 LYS A N 1
ATOM 698 C CA . LYS A 1 99 ? 26.276 36.032 11.978 1.00 48.53 99 LYS A CA 1
ATOM 699 C C . LYS A 1 99 ? 25.466 36.358 10.704 1.00 48.53 99 LYS A C 1
ATOM 701 O O . LYS A 1 99 ? 26.065 36.670 9.677 1.00 48.53 99 LYS A O 1
ATOM 706 N N . PRO A 1 100 ? 24.120 36.379 10.786 1.00 55.62 100 PRO A N 1
ATOM 707 C CA . PRO A 1 100 ? 23.252 36.732 9.665 1.00 55.62 100 PRO A CA 1
ATOM 708 C C . PRO A 1 100 ? 23.308 38.240 9.380 1.00 55.62 100 PRO A C 1
ATOM 710 O O . PRO A 1 100 ? 23.134 39.059 10.283 1.00 55.62 100 PRO A O 1
ATOM 713 N N . ALA A 1 101 ? 23.538 38.598 8.117 1.00 46.59 101 ALA A N 1
ATOM 714 C CA . ALA A 1 101 ? 23.378 39.951 7.587 1.00 46.59 101 ALA A CA 1
ATOM 715 C C . ALA A 1 101 ? 22.064 40.039 6.772 1.00 46.59 101 ALA A C 1
ATOM 717 O O . ALA A 1 101 ? 21.577 39.010 6.299 1.00 46.59 101 ALA A O 1
ATOM 718 N N . PRO A 1 102 ? 21.447 41.231 6.672 1.00 50.19 102 PRO A N 1
ATOM 719 C CA . PRO A 1 102 ? 20.006 41.398 6.492 1.00 50.19 102 PRO A CA 1
ATOM 720 C C . PRO A 1 102 ? 19.506 41.177 5.061 1.00 50.19 102 PRO A C 1
ATOM 722 O O . PRO A 1 102 ? 20.240 41.312 4.085 1.00 50.19 102 PRO A O 1
ATOM 725 N N . ALA A 1 103 ? 18.206 40.879 4.989 1.00 53.59 103 ALA A N 1
ATOM 726 C CA . ALA A 1 103 ? 17.394 40.758 3.788 1.00 53.59 103 ALA A CA 1
ATOM 727 C C . ALA A 1 103 ? 17.676 41.863 2.756 1.00 53.59 103 ALA A C 1
ATOM 729 O O . ALA A 1 103 ? 17.582 43.052 3.062 1.00 53.59 103 ALA A O 1
ATOM 730 N N . GLN A 1 104 ? 17.947 41.449 1.518 1.00 53.50 104 GLN A N 1
ATOM 731 C CA . GLN A 1 104 ? 17.815 42.297 0.337 1.00 53.50 104 GLN A CA 1
ATOM 732 C C . GLN A 1 104 ? 16.532 41.908 -0.423 1.00 53.50 104 GLN A C 1
ATOM 734 O O . GLN A 1 104 ? 16.198 40.721 -0.477 1.00 53.50 104 GLN A O 1
ATOM 739 N N . PRO A 1 105 ? 15.785 42.891 -0.959 1.00 55.47 105 PRO A N 1
ATOM 740 C CA . PRO A 1 105 ? 14.490 42.682 -1.598 1.00 55.47 105 PRO A CA 1
ATOM 741 C C . PRO A 1 105 ? 14.613 42.001 -2.967 1.00 55.47 105 PRO A C 1
ATOM 743 O O . PRO A 1 105 ? 15.611 42.146 -3.672 1.00 55.47 105 PRO A O 1
ATOM 746 N N . ALA A 1 106 ? 13.563 41.265 -3.332 1.00 56.16 106 ALA A N 1
ATOM 747 C CA . ALA A 1 106 ? 13.428 40.570 -4.606 1.00 56.16 106 ALA A CA 1
ATOM 748 C C . ALA A 1 106 ? 13.582 41.516 -5.820 1.00 56.16 106 ALA A C 1
ATOM 750 O O . ALA A 1 106 ? 13.074 42.641 -5.777 1.00 56.16 106 ALA A O 1
ATOM 751 N N . PRO A 1 107 ? 14.215 41.075 -6.925 1.00 60.78 107 PRO A N 1
ATOM 752 C CA . PRO A 1 107 ? 14.178 41.809 -8.186 1.00 60.78 107 PRO A CA 1
ATOM 753 C C . PRO A 1 107 ? 12.780 41.719 -8.836 1.00 60.78 107 PRO A C 1
ATOM 755 O O . PRO A 1 107 ? 12.097 40.702 -8.684 1.00 60.78 107 PRO A O 1
ATOM 758 N N . PRO A 1 108 ? 12.329 42.762 -9.561 1.00 52.41 108 PRO A N 1
ATOM 759 C CA . PRO A 1 108 ? 11.004 42.794 -10.167 1.00 52.41 108 PRO A CA 1
ATOM 760 C C . PRO A 1 108 ? 10.876 41.811 -11.336 1.00 52.41 108 PRO A C 1
ATOM 762 O O . PRO A 1 108 ? 11.756 41.689 -12.188 1.00 52.41 108 PRO A O 1
ATOM 765 N N . VAL A 1 109 ? 9.722 41.146 -11.370 1.00 52.69 109 VAL A N 1
ATOM 766 C CA . VAL A 1 109 ? 9.236 40.287 -12.452 1.00 52.69 109 VAL A CA 1
ATOM 767 C C . VAL A 1 109 ? 9.181 41.095 -13.753 1.00 52.69 109 VAL A C 1
ATOM 769 O O . VAL A 1 109 ? 8.397 42.036 -13.869 1.00 52.69 109 VAL A O 1
ATOM 772 N N . GLN A 1 110 ? 10.012 40.740 -14.735 1.00 44.59 110 GLN A N 1
ATOM 773 C CA . GLN A 1 110 ? 9.907 41.275 -16.091 1.00 44.59 110 GLN A CA 1
ATOM 774 C C . GLN A 1 110 ? 8.811 40.524 -16.848 1.00 44.59 110 GLN A C 1
ATOM 776 O O . GLN A 1 110 ? 8.930 39.338 -17.147 1.00 44.59 110 GLN A O 1
ATOM 781 N N . VAL A 1 111 ? 7.736 41.245 -17.154 1.00 51.16 111 VAL A N 1
ATOM 782 C CA . VAL A 1 111 ? 6.728 40.862 -18.142 1.00 51.16 111 VAL A CA 1
ATOM 783 C C . VAL A 1 111 ? 7.358 41.037 -19.524 1.00 51.16 111 VAL A C 1
ATOM 785 O O . VAL A 1 111 ? 7.621 42.161 -19.944 1.00 51.16 111 VAL A O 1
ATOM 788 N N . VAL A 1 112 ? 7.615 39.938 -20.232 1.00 47.25 112 VAL A N 1
ATOM 789 C CA . VAL A 1 112 ? 7.990 39.983 -21.652 1.00 47.25 112 VAL A CA 1
ATOM 790 C C . VAL A 1 112 ? 6.710 39.989 -22.487 1.00 47.25 112 VAL A C 1
ATOM 792 O O . VAL A 1 112 ? 6.028 38.975 -22.618 1.00 47.25 112 VAL A O 1
ATOM 795 N N . LEU A 1 113 ? 6.387 41.172 -23.014 1.00 50.91 113 LEU A N 1
ATOM 796 C CA . LEU A 1 113 ? 5.466 41.400 -24.130 1.00 50.91 113 LEU A CA 1
ATOM 797 C C . LEU A 1 113 ? 6.052 40.804 -25.432 1.00 50.91 113 LEU A C 1
ATOM 799 O O . LEU A 1 113 ? 7.254 40.954 -25.662 1.00 50.91 113 LEU A O 1
ATOM 803 N N . PRO A 1 114 ? 5.237 40.217 -26.327 1.00 58.44 114 PRO A N 1
ATOM 804 C CA . PRO A 1 114 ? 5.634 39.984 -27.716 1.00 58.44 114 PRO A CA 1
ATOM 805 C C . PRO A 1 114 ? 5.687 41.305 -28.523 1.00 58.44 114 PRO A C 1
ATOM 807 O O . PRO A 1 114 ? 5.008 42.270 -28.159 1.00 58.44 114 PRO A O 1
ATOM 810 N N . PRO A 1 115 ? 6.495 41.377 -29.600 1.00 55.03 115 PRO A N 1
ATOM 811 C CA . PRO A 1 115 ? 6.761 42.615 -30.329 1.00 55.03 115 PRO A CA 1
ATOM 812 C C . PRO A 1 115 ? 5.592 43.060 -31.219 1.00 55.03 115 PRO A C 1
ATOM 814 O O . PRO A 1 115 ? 4.876 42.249 -31.802 1.00 55.03 115 PRO A O 1
ATOM 817 N N . ALA A 1 116 ? 5.446 44.381 -31.318 1.00 49.88 116 ALA A N 1
ATOM 818 C CA . ALA A 1 116 ? 4.506 45.083 -32.177 1.00 49.88 116 ALA A CA 1
ATOM 819 C C . ALA A 1 116 ? 5.001 45.142 -33.634 1.00 49.88 116 ALA A C 1
ATOM 821 O O . ALA A 1 116 ? 6.147 45.518 -33.881 1.00 49.88 116 ALA A O 1
ATOM 822 N N . GLU A 1 117 ? 4.103 44.865 -34.580 1.00 43.56 117 GLU A N 1
ATOM 823 C CA . GLU A 1 117 ? 4.203 45.304 -35.978 1.00 43.56 117 GLU A CA 1
ATOM 824 C C . GLU A 1 117 ? 3.230 46.476 -36.237 1.00 43.56 117 GLU A C 1
ATOM 826 O O . GLU A 1 117 ? 2.237 46.618 -35.513 1.00 43.56 117 GLU A O 1
ATOM 831 N N . PRO A 1 118 ? 3.533 47.366 -37.204 1.00 53.97 118 PRO A N 1
ATOM 832 C CA . PRO A 1 118 ? 2.991 48.716 -37.261 1.00 53.97 118 PRO A CA 1
ATOM 833 C C . PRO A 1 118 ? 1.679 48.841 -38.050 1.00 53.97 118 PRO A C 1
ATOM 835 O O . PRO A 1 118 ? 1.196 47.934 -38.718 1.00 53.97 118 PRO A O 1
ATOM 838 N N . ALA A 1 119 ? 1.105 50.032 -37.915 1.00 47.34 119 ALA A N 1
ATOM 839 C CA . ALA A 1 119 ? -0.253 50.420 -38.245 1.00 47.34 119 ALA A CA 1
ATOM 840 C C . ALA A 1 119 ? -0.647 50.453 -39.740 1.00 47.34 119 ALA A C 1
ATOM 842 O O . ALA A 1 119 ? 0.172 50.685 -40.624 1.00 47.34 119 ALA A O 1
ATOM 843 N N . ALA A 1 120 ? -1.980 50.441 -39.907 1.00 46.97 120 ALA A N 1
ATOM 844 C CA . ALA A 1 120 ? -2.802 51.190 -40.871 1.00 46.97 120 ALA A CA 1
ATOM 845 C C . ALA A 1 120 ? -3.226 50.518 -42.194 1.00 46.97 120 ALA A C 1
ATOM 847 O O . ALA A 1 120 ? -2.474 50.472 -43.163 1.00 46.97 120 ALA A O 1
ATOM 848 N N . SER A 1 121 ? -4.520 50.157 -42.272 1.00 47.00 121 SER A N 1
ATOM 849 C CA . SER A 1 121 ? -5.430 50.384 -43.420 1.00 47.00 121 SER A CA 1
ATOM 850 C C . SER A 1 121 ? -6.898 50.039 -43.055 1.00 47.00 121 SER A C 1
ATOM 852 O O . SER A 1 121 ? -7.118 49.402 -42.027 1.00 47.00 121 SER A O 1
ATOM 854 N N . PRO A 1 122 ? -7.910 50.551 -43.791 1.00 51.94 122 PRO A N 1
ATOM 855 C CA . PRO A 1 122 ? -9.039 51.276 -43.196 1.00 51.94 122 PRO A CA 1
ATOM 856 C C . PRO A 1 122 ? -10.344 50.488 -42.990 1.00 51.94 122 PRO A C 1
ATOM 858 O O . PRO A 1 122 ? -10.619 49.472 -43.621 1.00 51.94 122 PRO A O 1
ATOM 861 N N . VAL A 1 123 ? -11.181 51.076 -42.132 1.00 53.09 123 VAL A N 1
ATOM 862 C CA . VAL A 1 123 ? -12.603 50.792 -41.901 1.00 53.09 123 VAL A CA 1
ATOM 863 C C . VAL A 1 123 ? -13.404 50.963 -43.200 1.00 53.09 123 VAL A C 1
ATOM 865 O O . VAL A 1 123 ? -13.381 52.039 -43.796 1.00 53.09 123 VAL A O 1
ATOM 868 N N . GLN A 1 124 ? -14.162 49.939 -43.603 1.00 50.81 124 GLN A N 1
ATOM 869 C CA . GLN A 1 124 ? -15.292 50.088 -44.529 1.00 50.81 124 GLN A CA 1
ATOM 870 C C . GLN A 1 124 ? -16.611 50.047 -43.737 1.00 50.81 124 GLN A C 1
ATOM 872 O O . GLN A 1 124 ? -16.766 49.176 -42.877 1.00 50.81 124 GLN A O 1
ATOM 877 N N . PRO A 1 125 ? -17.563 50.963 -43.992 1.00 53.97 125 PRO A N 1
ATOM 878 C CA . PRO A 1 125 ? -18.885 50.932 -43.379 1.00 53.97 125 PRO A CA 1
ATOM 879 C C . PRO A 1 125 ? -19.786 49.877 -44.037 1.00 53.97 125 PRO A C 1
ATOM 881 O O . PRO A 1 125 ? -19.797 49.706 -45.255 1.00 53.97 125 PRO A O 1
ATOM 884 N N . ALA A 1 126 ? -20.565 49.191 -43.203 1.00 55.28 126 ALA A N 1
ATOM 885 C CA . ALA A 1 126 ? -21.586 48.237 -43.615 1.00 55.28 126 ALA A CA 1
ATOM 886 C C . ALA A 1 126 ? -22.724 48.922 -44.406 1.00 55.28 126 ALA A C 1
ATOM 888 O O . ALA A 1 126 ? -23.209 49.969 -43.969 1.00 55.28 126 ALA A O 1
ATOM 889 N N . PRO A 1 127 ? -23.209 48.339 -45.517 1.00 63.91 127 PRO A N 1
ATOM 890 C CA . PRO A 1 127 ? -24.491 48.717 -46.103 1.00 63.91 127 PRO A CA 1
ATOM 891 C C . PRO A 1 127 ? -25.671 48.064 -45.343 1.00 63.91 127 PRO A C 1
ATOM 893 O O . PRO A 1 127 ? -25.519 46.967 -44.798 1.00 63.91 127 PRO A O 1
ATOM 896 N N . PRO A 1 128 ? -26.847 48.721 -45.287 1.00 56.84 128 PRO A N 1
ATOM 897 C CA . PRO A 1 128 ? -28.007 48.249 -44.538 1.00 56.84 128 PRO A CA 1
ATOM 898 C C . PRO A 1 128 ? -28.761 47.128 -45.268 1.00 56.84 128 PRO A C 1
ATOM 900 O O . PRO A 1 128 ? -28.713 46.995 -46.491 1.00 56.84 128 PRO A O 1
ATOM 903 N N . ALA A 1 129 ? -29.471 46.332 -44.473 1.00 55.78 129 ALA A N 1
ATOM 904 C CA . ALA A 1 129 ? -30.308 45.216 -44.894 1.00 55.78 129 ALA A CA 1
ATOM 905 C C . ALA A 1 129 ? -31.429 45.614 -45.874 1.00 55.78 129 ALA A C 1
ATOM 907 O O . ALA A 1 129 ? -31.959 46.723 -45.794 1.00 55.78 129 ALA A O 1
ATOM 908 N N . PRO A 1 130 ? -31.908 44.651 -46.677 1.00 48.12 130 PRO A N 1
ATOM 909 C CA . PRO A 1 130 ? -33.311 44.565 -47.028 1.00 48.12 130 PRO A CA 1
ATOM 910 C C . PRO A 1 130 ? -33.983 43.352 -46.372 1.00 48.12 130 PRO A C 1
ATOM 912 O O . PRO A 1 130 ? -33.458 42.241 -46.304 1.00 48.12 130 PRO A O 1
ATOM 915 N N . GLU A 1 131 ? -35.181 43.638 -45.891 1.00 47.41 131 GLU A N 1
ATOM 916 C CA . GLU A 1 131 ? -36.156 42.785 -45.234 1.00 47.41 131 GLU A CA 1
ATOM 917 C C . GLU A 1 131 ? -36.679 41.600 -46.081 1.00 47.41 131 GLU A C 1
ATOM 919 O O . GLU A 1 131 ? -36.878 41.689 -47.290 1.00 47.41 131 GLU A O 1
ATOM 924 N N . THR A 1 132 ? -36.976 40.516 -45.355 1.00 46.88 132 THR A N 1
ATOM 925 C CA . THR A 1 132 ? -38.093 39.554 -45.477 1.00 46.88 132 THR A CA 1
ATOM 926 C C . THR A 1 132 ? -38.401 38.846 -46.809 1.00 46.88 132 THR A C 1
ATOM 928 O O . THR A 1 132 ? -39.029 39.398 -47.710 1.00 46.88 132 THR A O 1
ATOM 931 N N . ARG A 1 133 ? -38.206 37.515 -46.816 1.00 47.31 133 ARG A N 1
ATOM 932 C CA . ARG A 1 133 ? -39.217 36.543 -47.289 1.00 47.31 133 ARG A CA 1
ATOM 933 C C . ARG A 1 133 ? -39.273 35.320 -46.357 1.00 47.31 133 ARG A C 1
ATOM 935 O O . ARG A 1 133 ? -38.226 34.899 -45.869 1.00 47.31 133 ARG A O 1
ATOM 942 N N . PRO A 1 134 ? -40.465 34.748 -46.108 1.00 53.00 134 PRO A N 1
ATOM 943 C CA . PRO A 1 134 ? -40.650 33.621 -45.200 1.00 53.00 134 PRO A CA 1
ATOM 944 C C . PRO A 1 134 ? -40.209 32.314 -45.873 1.00 53.00 134 PRO A C 1
ATOM 946 O O . PRO A 1 134 ? -40.692 31.982 -46.953 1.00 53.00 134 PRO A O 1
ATOM 949 N N . SER A 1 135 ? -39.307 31.563 -45.235 1.00 55.31 135 SER A N 1
ATOM 950 C CA . SER A 1 135 ? -39.122 30.140 -45.551 1.00 55.31 135 SER A CA 1
ATOM 951 C C . SER A 1 135 ? -40.075 29.298 -44.699 1.00 55.31 135 SER A C 1
ATOM 953 O O . SER A 1 135 ? -40.230 29.591 -43.511 1.00 55.31 135 SER A O 1
ATOM 955 N N . PRO A 1 136 ? -40.721 28.272 -45.279 1.00 53.06 136 PRO A N 1
ATOM 956 C CA . PRO A 1 136 ? -41.584 27.355 -44.551 1.00 53.06 136 PRO A CA 1
ATOM 957 C C . PRO A 1 136 ? -40.750 26.447 -43.636 1.00 53.06 136 PRO A C 1
ATOM 959 O O . PRO A 1 136 ? -39.606 26.110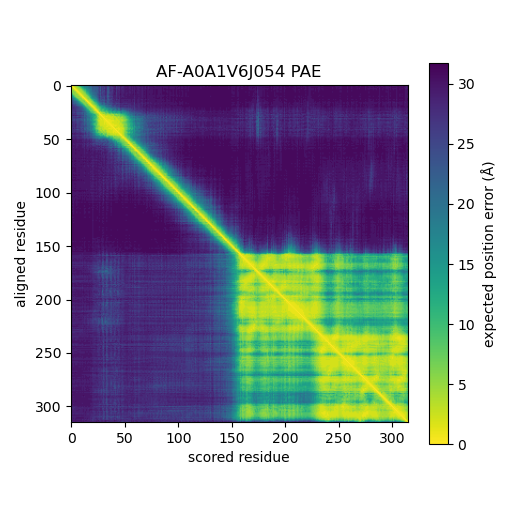 -43.939 1.00 53.06 136 PRO A O 1
ATOM 962 N N . ALA A 1 137 ? -41.335 26.090 -42.496 1.00 59.56 137 ALA A N 1
ATOM 963 C CA . ALA A 1 137 ? -40.735 25.271 -41.451 1.00 59.56 137 ALA A CA 1
ATOM 964 C C . ALA A 1 137 ? -40.262 23.894 -41.957 1.00 59.56 137 ALA A C 1
ATOM 966 O O . ALA A 1 137 ? -41.008 23.233 -42.680 1.00 59.56 137 ALA A O 1
ATOM 967 N N . PRO A 1 138 ? -39.095 23.395 -41.513 1.00 55.34 138 PRO A N 1
ATOM 968 C CA . PRO A 1 138 ? -38.867 21.968 -41.394 1.00 55.34 138 PRO A CA 1
ATOM 969 C C . PRO A 1 138 ? -39.465 21.467 -40.074 1.00 55.34 138 PRO A C 1
ATOM 971 O O . PRO A 1 138 ? -39.208 22.000 -38.993 1.00 55.34 138 PRO A O 1
ATOM 974 N N . GLU A 1 139 ? -40.303 20.450 -40.213 1.00 52.16 139 GLU A N 1
ATOM 975 C CA . GLU A 1 139 ? -41.013 19.728 -39.167 1.00 52.16 139 GLU A CA 1
ATOM 976 C C . GLU A 1 139 ? -40.077 19.219 -38.063 1.00 52.16 139 GLU A C 1
ATOM 978 O O . GLU A 1 139 ? -38.952 18.781 -38.298 1.00 52.16 139 GLU A O 1
ATOM 983 N N . THR A 1 140 ? -40.576 19.272 -36.832 1.00 52.09 140 THR A N 1
ATOM 984 C CA . THR A 1 140 ? -39.943 18.725 -35.634 1.00 52.09 140 THR A CA 1
ATOM 985 C C . THR A 1 140 ? -39.835 17.199 -35.741 1.00 52.09 140 THR A C 1
ATOM 987 O O . THR A 1 140 ? -40.870 16.540 -35.851 1.00 52.09 140 THR A O 1
ATOM 990 N N . PRO A 1 141 ? -38.645 16.582 -35.622 1.00 55.25 141 PRO A N 1
ATOM 991 C CA . PRO A 1 141 ? -38.573 15.163 -35.312 1.00 55.25 141 PRO A CA 1
ATOM 992 C C . PRO A 1 141 ? -39.043 14.969 -33.868 1.00 55.25 141 PRO A C 1
ATOM 994 O O . PRO A 1 141 ? -38.403 15.424 -32.919 1.00 55.25 141 PRO A O 1
ATOM 997 N N . VAL A 1 142 ? -40.194 14.321 -33.708 1.00 57.34 142 VAL A N 1
ATOM 998 C CA . VAL A 1 142 ? -40.703 13.841 -32.421 1.00 57.34 142 VAL A CA 1
ATOM 999 C C . VAL A 1 142 ? -39.665 12.884 -31.831 1.00 57.34 142 VAL A C 1
ATOM 1001 O O . VAL A 1 142 ? -39.417 11.810 -32.379 1.00 57.34 142 VAL A O 1
ATOM 1004 N N . ALA A 1 143 ? -39.030 13.289 -30.731 1.00 63.12 143 ALA A N 1
ATOM 1005 C CA . ALA A 1 143 ? -38.151 12.422 -29.961 1.00 63.12 143 ALA A CA 1
ATOM 1006 C C . ALA A 1 143 ? -38.961 11.234 -29.396 1.00 63.12 143 ALA A C 1
ATOM 1008 O O . ALA A 1 143 ? -40.062 11.450 -28.877 1.00 63.12 143 ALA A O 1
ATOM 1009 N N . PRO A 1 144 ? -38.459 9.988 -29.474 1.00 68.12 144 PRO A N 1
ATOM 1010 C CA . PRO A 1 144 ? -39.088 8.859 -28.798 1.00 68.12 144 PRO A CA 1
ATOM 1011 C C . PRO A 1 144 ? -39.065 9.069 -27.269 1.00 68.12 144 PRO A C 1
ATOM 1013 O O . PRO A 1 144 ? -38.167 9.745 -26.760 1.00 68.12 144 PRO A O 1
ATOM 1016 N N . PRO A 1 145 ? -40.044 8.522 -26.521 1.00 70.56 145 PRO A N 1
ATOM 1017 C CA . PRO A 1 145 ? -40.135 8.703 -25.072 1.00 70.56 145 PRO A CA 1
ATOM 1018 C C . PRO A 1 145 ? -38.872 8.183 -24.364 1.00 70.56 145 PRO A C 1
ATOM 1020 O O . PRO A 1 145 ? -38.291 7.191 -24.815 1.00 70.56 145 PRO A O 1
ATOM 1023 N N . PRO A 1 146 ? -38.433 8.818 -23.258 1.00 62.72 146 PRO A N 1
ATOM 1024 C CA . PRO A 1 146 ? -37.269 8.355 -22.519 1.00 62.72 146 PRO A CA 1
ATOM 1025 C C . PRO A 1 146 ? -37.547 6.951 -21.980 1.00 62.72 146 PRO A C 1
ATOM 1027 O O . PRO A 1 146 ? -38.535 6.723 -21.280 1.00 62.72 146 PRO A O 1
ATOM 1030 N N . ALA A 1 147 ? -36.674 6.004 -22.324 1.00 63.22 147 ALA A N 1
ATOM 1031 C CA . ALA A 1 147 ? -36.627 4.708 -21.666 1.00 63.22 147 ALA A CA 1
ATOM 1032 C C . ALA A 1 147 ? -36.528 4.919 -20.142 1.00 63.22 147 ALA A C 1
ATOM 1034 O O . ALA A 1 147 ? -35.883 5.883 -19.713 1.00 63.22 147 ALA A O 1
ATOM 1035 N N . PRO A 1 148 ? -37.144 4.055 -19.313 1.00 55.59 148 PRO A N 1
ATOM 1036 C CA . PRO A 1 148 ? -36.959 4.133 -17.876 1.00 55.59 148 PRO A CA 1
ATOM 1037 C C . PRO A 1 148 ? -35.466 3.985 -17.594 1.00 55.59 148 PRO A C 1
ATOM 1039 O O . PRO A 1 148 ? -34.856 2.963 -17.908 1.00 55.59 148 PRO A O 1
ATOM 1042 N N . VAL A 1 149 ? -34.875 5.035 -17.032 1.00 55.06 149 VAL A N 1
ATOM 1043 C CA . VAL A 1 149 ? -33.588 4.939 -16.360 1.00 55.06 149 VAL A CA 1
ATOM 1044 C C . VAL A 1 149 ? -33.796 3.985 -15.194 1.00 55.06 149 VAL A C 1
ATOM 1046 O O . VAL A 1 149 ? -34.312 4.353 -14.144 1.00 55.06 149 VAL A O 1
ATOM 1049 N N . THR A 1 150 ? -33.457 2.718 -15.413 1.00 56.38 150 THR A N 1
ATOM 1050 C CA . THR A 1 150 ? -33.102 1.813 -14.331 1.00 56.38 150 THR A CA 1
ATOM 1051 C C . THR A 1 150 ? -31.961 2.502 -13.595 1.00 56.38 150 THR A C 1
ATOM 1053 O O . THR A 1 150 ? -30.833 2.534 -14.084 1.00 56.38 150 THR A O 1
ATOM 1056 N N . GLU A 1 151 ? -32.271 3.140 -12.468 1.00 56.59 151 GLU A N 1
ATOM 1057 C CA . GLU A 1 151 ? -31.272 3.507 -11.475 1.00 56.59 151 GLU A CA 1
ATOM 1058 C C . GLU A 1 151 ? -30.641 2.199 -11.006 1.00 56.59 151 GLU A C 1
ATOM 1060 O O . GLU A 1 151 ? -31.144 1.519 -10.112 1.00 56.59 151 GLU A O 1
ATOM 1065 N N . GLU A 1 152 ? -29.548 1.807 -11.663 1.00 49.53 152 GLU A N 1
ATOM 1066 C CA . GLU A 1 152 ? -28.602 0.900 -11.041 1.00 49.53 152 GLU A CA 1
ATOM 1067 C C . GLU A 1 152 ? -28.249 1.530 -9.693 1.00 49.53 152 GLU A C 1
ATOM 1069 O O . GLU A 1 152 ? -27.926 2.729 -9.655 1.00 49.53 152 GLU A O 1
ATOM 1074 N N . PRO A 1 153 ? -28.359 0.788 -8.574 1.00 48.41 153 PRO A N 1
ATOM 1075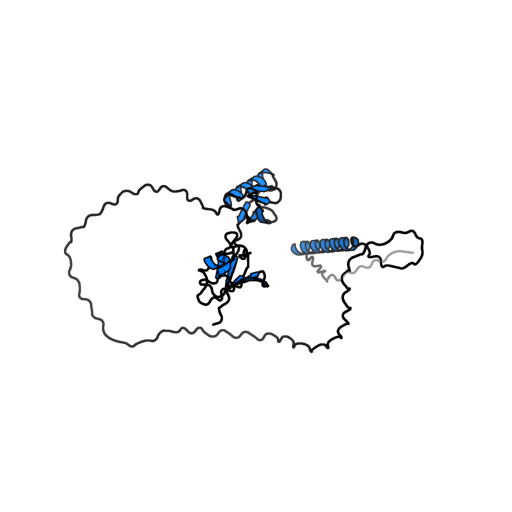 C CA . PRO A 1 153 ? -27.905 1.313 -7.308 1.00 48.41 153 PRO A CA 1
ATOM 1076 C C . PRO A 1 153 ? -26.464 1.726 -7.551 1.00 48.41 153 PRO A C 1
ATOM 1078 O O . PRO A 1 153 ? -25.636 0.917 -7.967 1.00 48.41 153 PRO A O 1
ATOM 1081 N N . ARG A 1 154 ? -26.182 3.014 -7.356 1.00 43.03 154 ARG A N 1
ATOM 1082 C CA . ARG A 1 154 ? -24.825 3.535 -7.317 1.00 43.03 154 ARG A CA 1
ATOM 1083 C C . ARG A 1 154 ? -24.220 2.937 -6.052 1.00 43.03 154 ARG A C 1
ATOM 1085 O O . ARG A 1 154 ? -24.169 3.584 -5.014 1.00 43.03 154 ARG A O 1
ATOM 1092 N N . THR A 1 155 ? -23.887 1.648 -6.110 1.00 44.16 155 THR A N 1
ATOM 1093 C CA . THR A 1 155 ? -23.080 0.969 -5.119 1.00 44.16 155 THR A CA 1
ATOM 1094 C C . THR A 1 155 ? -21.838 1.823 -5.081 1.00 44.16 155 THR A C 1
ATOM 1096 O O . THR A 1 155 ? -21.133 1.943 -6.084 1.00 44.16 155 THR A O 1
ATOM 1099 N N . GLU A 1 156 ? -21.632 2.518 -3.969 1.00 49.06 156 GLU A N 1
ATOM 1100 C CA . GLU A 1 156 ? -20.313 2.995 -3.615 1.00 49.06 156 GLU A CA 1
ATOM 1101 C C . GLU A 1 156 ? -19.436 1.757 -3.753 1.00 49.06 156 GLU A C 1
ATOM 1103 O O . GLU A 1 156 ? -19.501 0.851 -2.923 1.00 49.06 156 GLU A O 1
ATOM 1108 N N . ALA A 1 157 ? -18.740 1.637 -4.886 1.00 50.06 157 ALA A N 1
ATOM 1109 C CA . ALA A 1 157 ? -17.820 0.555 -5.170 1.00 50.06 157 ALA A CA 1
ATOM 1110 C C . ALA A 1 157 ? -16.603 0.820 -4.287 1.00 50.06 157 ALA A C 1
ATOM 1112 O O . ALA A 1 157 ? -15.534 1.223 -4.741 1.00 50.06 157 ALA A O 1
ATOM 1113 N N . GLY A 1 158 ? -16.840 0.718 -2.982 1.00 66.62 158 GLY A N 1
ATOM 1114 C CA . GLY A 1 158 ? -15.850 0.783 -1.949 1.00 66.62 158 GLY A CA 1
ATOM 1115 C C . GLY A 1 158 ? -14.869 -0.327 -2.239 1.00 66.62 158 GLY A C 1
ATOM 1116 O O . GLY A 1 158 ? -15.248 -1.447 -2.590 1.00 66.62 158 GLY A O 1
ATOM 1117 N N . TYR A 1 159 ? -13.596 0.019 -2.147 1.00 79.06 159 TYR A N 1
ATOM 1118 C CA . TYR A 1 159 ? -12.525 -0.944 -2.256 1.00 79.06 159 TYR A CA 1
ATOM 1119 C C . TYR A 1 159 ? -12.809 -2.125 -1.313 1.00 79.06 159 TYR A C 1
ATOM 1121 O O . TYR A 1 159 ? -12.995 -1.939 -0.107 1.00 79.06 159 TYR A O 1
ATOM 1129 N N . VAL A 1 160 ? -12.903 -3.325 -1.887 1.00 87.44 160 VAL A N 1
ATOM 1130 C CA . VAL A 1 160 ? -13.093 -4.559 -1.123 1.00 87.44 160 VAL A CA 1
ATOM 1131 C C . VAL A 1 160 ? -11.747 -4.956 -0.550 1.00 87.44 160 VAL A C 1
ATOM 1133 O O . VAL A 1 160 ? -10.779 -5.124 -1.295 1.00 87.44 160 VAL A O 1
ATOM 1136 N N . LEU A 1 161 ? -11.707 -5.112 0.768 1.00 87.38 161 LEU A N 1
ATOM 1137 C CA . LEU A 1 161 ? -10.491 -5.434 1.494 1.00 87.38 161 LEU A CA 1
ATOM 1138 C C . LEU A 1 161 ? -10.009 -6.843 1.138 1.00 87.38 161 LEU A C 1
ATOM 1140 O O . LEU A 1 161 ? -10.788 -7.807 1.139 1.00 87.38 161 LEU A O 1
ATOM 1144 N N . LYS A 1 162 ? -8.715 -6.963 0.840 1.00 86.56 162 LYS A N 1
ATOM 1145 C CA . LYS A 1 162 ? -8.061 -8.228 0.499 1.00 86.56 162 LYS A CA 1
ATOM 1146 C C . LYS A 1 162 ? -7.108 -8.667 1.602 1.00 86.56 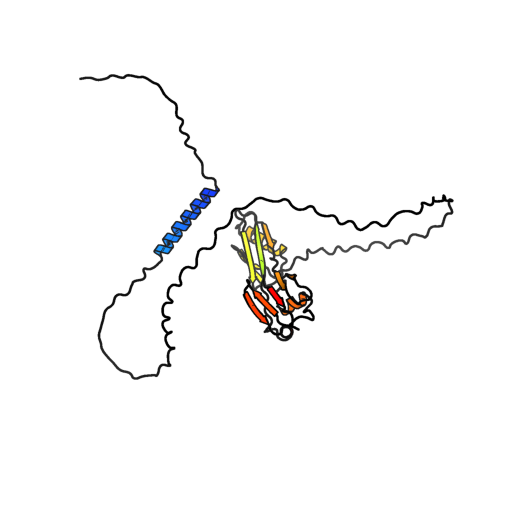162 LYS A C 1
ATOM 1148 O O . LYS A 1 162 ? -6.605 -7.869 2.383 1.00 86.56 162 LYS A O 1
ATOM 1153 N N . VAL A 1 163 ? -6.846 -9.970 1.636 1.00 88.19 163 VAL A N 1
ATOM 1154 C CA . VAL A 1 163 ? -5.817 -10.557 2.502 1.00 88.19 163 VAL A CA 1
ATOM 1155 C C . VAL A 1 163 ? -4.463 -9.905 2.204 1.00 88.19 163 VAL A C 1
ATOM 1157 O O . VAL A 1 163 ? -4.087 -9.776 1.037 1.00 88.19 163 VAL A O 1
ATOM 1160 N N . GLY A 1 164 ? -3.745 -9.493 3.250 1.00 84.06 164 GLY A N 1
ATOM 1161 C CA . GLY A 1 164 ? -2.472 -8.779 3.148 1.00 84.06 164 GLY A CA 1
ATOM 1162 C C . GLY A 1 164 ? -2.581 -7.258 2.984 1.00 84.06 164 GLY A C 1
ATOM 1163 O O . GLY A 1 164 ? -1.545 -6.586 2.972 1.00 84.06 164 GLY A O 1
ATOM 1164 N N . ASP A 1 165 ? -3.789 -6.690 2.885 1.00 85.88 165 ASP A N 1
ATOM 1165 C CA . ASP A 1 165 ? -3.952 -5.236 2.921 1.00 85.88 165 ASP A CA 1
ATOM 1166 C C . ASP A 1 165 ? -3.670 -4.712 4.335 1.00 85.88 165 ASP A C 1
ATOM 1168 O O . ASP A 1 165 ? -4.154 -5.248 5.332 1.00 85.88 165 ASP A O 1
ATOM 1172 N N . GLY A 1 166 ? -2.874 -3.645 4.420 1.00 86.12 166 GLY A N 1
ATOM 1173 C CA . GLY A 1 166 ? -2.713 -2.889 5.658 1.00 86.12 166 GLY A CA 1
ATOM 1174 C C . GLY A 1 166 ? -3.920 -1.986 5.862 1.00 86.12 166 GLY A C 1
ATOM 1175 O O . GLY A 1 166 ? -4.334 -1.304 4.927 1.00 86.12 166 GLY A O 1
ATOM 1176 N N . VAL A 1 167 ? -4.464 -1.963 7.070 1.00 88.38 167 VAL A N 1
ATOM 1177 C CA . VAL A 1 167 ? -5.657 -1.208 7.435 1.00 88.38 167 VAL A CA 1
ATOM 1178 C C . VAL A 1 167 ? -5.352 -0.348 8.658 1.00 88.38 167 VAL A C 1
ATOM 1180 O O . VAL A 1 167 ? -4.751 -0.801 9.628 1.00 88.38 167 VAL A O 1
ATOM 1183 N N . GLN A 1 168 ? -5.770 0.914 8.610 1.00 90.06 168 GLN A N 1
ATOM 1184 C CA . GLN A 1 168 ? -5.708 1.843 9.731 1.00 90.06 168 GLN A CA 1
ATOM 1185 C C . GLN A 1 168 ? -7.118 2.104 10.251 1.00 90.06 168 GLN A C 1
ATOM 1187 O O . GLN A 1 168 ? -7.965 2.661 9.547 1.00 90.06 168 GLN A O 1
ATOM 1192 N N . VAL A 1 169 ? -7.368 1.708 11.494 1.00 90.38 169 VAL A N 1
ATOM 1193 C CA . VAL A 1 169 ? -8.640 1.908 12.182 1.00 90.38 169 VAL A CA 1
ATOM 1194 C C . VAL A 1 169 ? -8.517 3.108 13.112 1.00 90.38 169 VAL A C 1
ATOM 1196 O O . VAL A 1 169 ? -7.737 3.112 14.062 1.00 90.38 169 VAL A O 1
ATOM 1199 N N . TYR A 1 170 ? -9.308 4.139 12.839 1.00 91.44 170 TYR A N 1
ATOM 1200 C CA . TYR A 1 170 ? -9.419 5.329 13.670 1.00 91.44 170 TYR A CA 1
ATOM 1201 C C . TYR A 1 170 ? -10.615 5.191 14.606 1.00 91.44 170 TYR A C 1
ATOM 1203 O O . TYR A 1 170 ? -11.766 5.199 14.159 1.00 91.44 170 TYR A O 1
ATOM 1211 N N . LEU A 1 171 ? -10.343 5.141 15.907 1.00 90.25 171 LEU A N 1
ATOM 1212 C CA . LEU A 1 171 ? -11.354 5.155 16.959 1.00 90.25 171 LEU A CA 1
ATOM 1213 C C . LEU A 1 171 ? -11.552 6.592 17.451 1.00 90.25 171 LEU A C 1
ATOM 1215 O O . LEU A 1 171 ? -10.664 7.208 18.045 1.00 90.25 171 LEU A O 1
ATOM 1219 N N . ARG A 1 172 ? -12.740 7.144 17.196 1.00 89.31 172 ARG A N 1
ATOM 1220 C CA . ARG A 1 172 ? -13.170 8.474 17.657 1.00 89.31 172 ARG A CA 1
ATOM 1221 C C . ARG A 1 172 ? -14.336 8.335 18.640 1.00 89.31 172 ARG A C 1
ATOM 1223 O O . ARG A 1 172 ? -15.065 7.353 18.603 1.00 89.31 172 ARG A O 1
ATOM 1230 N N . GLY A 1 173 ? -14.534 9.327 19.510 1.00 83.50 173 GLY A N 1
ATOM 1231 C CA . GLY A 1 173 ? -15.595 9.313 20.538 1.00 83.50 173 GLY A CA 1
ATOM 1232 C C . GLY A 1 173 ? -15.146 8.808 21.917 1.00 83.50 173 GLY A C 1
ATOM 1233 O O . GLY A 1 173 ? -15.881 8.939 22.892 1.00 83.50 173 GLY A O 1
ATOM 1234 N N . ILE A 1 174 ? -13.909 8.322 22.011 1.00 84.06 174 ILE A N 1
ATOM 1235 C CA . ILE A 1 174 ? -13.227 7.935 23.251 1.00 84.06 174 ILE A CA 1
ATOM 1236 C C . ILE A 1 174 ? -12.375 9.104 23.789 1.00 84.06 174 ILE A C 1
ATOM 1238 O O . ILE A 1 174 ? -11.983 9.970 23.003 1.00 84.06 174 ILE A O 1
ATOM 1242 N N . PRO A 1 175 ? -12.083 9.177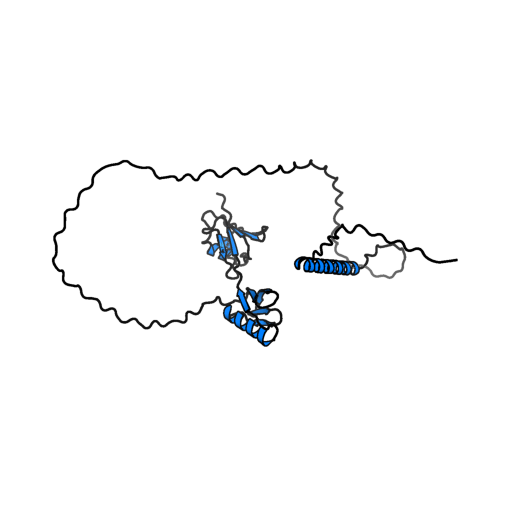 25.107 1.00 78.50 175 PRO A N 1
ATOM 1243 C CA . PRO A 1 175 ? -11.349 10.307 25.697 1.00 78.50 175 PRO A CA 1
ATOM 1244 C C . PRO A 1 175 ? -9.948 10.507 25.103 1.00 78.50 175 PRO A C 1
ATOM 1246 O O . PRO A 1 175 ? -9.450 11.631 25.084 1.00 78.50 175 PRO A O 1
ATOM 1249 N N . THR A 1 176 ? -9.343 9.438 24.584 1.00 81.00 176 THR A N 1
ATOM 1250 C CA . THR A 1 176 ? -8.071 9.472 23.862 1.00 81.00 176 THR A CA 1
ATOM 1251 C C . THR A 1 176 ? -8.290 8.838 22.494 1.00 81.00 176 THR A C 1
ATOM 1253 O O . THR A 1 176 ? -8.467 7.625 22.458 1.00 81.00 176 THR A O 1
ATOM 1256 N N . PRO A 1 177 ? -8.316 9.598 21.383 1.00 83.75 177 PRO A N 1
ATOM 1257 C CA . PRO A 1 177 ? -8.453 9.005 20.059 1.00 83.75 177 PRO A CA 1
ATOM 1258 C C . PRO A 1 177 ? -7.282 8.060 19.794 1.00 83.75 177 PRO A C 1
ATOM 1260 O O . PRO A 1 177 ? -6.125 8.419 20.022 1.00 83.75 177 PRO A O 1
ATOM 1263 N N . GLU A 1 178 ? -7.598 6.865 19.315 1.00 86.38 178 GLU A N 1
ATOM 1264 C CA . GLU A 1 178 ? -6.628 5.804 19.068 1.00 86.38 178 GLU A CA 1
ATOM 1265 C C . GLU A 1 178 ? -6.590 5.488 17.572 1.00 86.38 178 GLU A C 1
ATOM 1267 O O . GLU A 1 178 ? -7.618 5.517 16.885 1.00 86.38 178 GLU A O 1
ATOM 1272 N N . VAL A 1 179 ? -5.384 5.241 17.065 1.00 88.56 179 VAL A N 1
ATOM 1273 C CA . VAL A 1 179 ? -5.143 4.808 15.689 1.00 88.56 179 VAL A CA 1
ATOM 1274 C C . VAL A 1 179 ? -4.477 3.450 15.770 1.00 88.56 179 VAL A C 1
ATOM 1276 O O . VAL A 1 179 ? -3.395 3.332 16.344 1.00 88.56 179 VAL A O 1
ATOM 1279 N N . ILE A 1 180 ? -5.140 2.443 15.220 1.00 87.19 180 ILE A N 1
ATOM 1280 C CA . ILE A 1 180 ? -4.652 1.069 15.204 1.00 87.19 180 ILE A CA 1
ATOM 1281 C C . ILE A 1 180 ? -4.262 0.752 13.772 1.00 87.19 180 ILE A C 1
ATOM 1283 O O . ILE A 1 180 ? -5.087 0.861 12.867 1.00 87.19 180 ILE A O 1
ATOM 1287 N N . GLU A 1 181 ? -3.002 0.394 13.568 1.00 88.06 181 GLU A N 1
ATOM 1288 C CA . GLU A 1 181 ? -2.494 -0.048 12.275 1.00 88.06 181 GLU A CA 1
ATOM 1289 C C . GLU A 1 181 ? -2.287 -1.557 12.347 1.00 88.06 181 GLU A C 1
ATOM 1291 O O . GLU A 1 181 ? -1.484 -2.023 13.154 1.00 88.06 181 GLU A O 1
ATOM 1296 N N . ASP A 1 182 ? -3.013 -2.306 11.522 1.00 87.56 182 ASP A N 1
ATOM 1297 C CA . ASP A 1 182 ? -2.891 -3.761 11.453 1.00 87.56 182 ASP A CA 1
ATOM 1298 C C . ASP A 1 182 ? -2.939 -4.242 9.995 1.00 87.56 182 ASP A C 1
ATOM 1300 O O . ASP A 1 182 ? -3.312 -3.495 9.085 1.00 87.56 182 ASP A O 1
ATOM 1304 N N . VAL A 1 183 ? -2.510 -5.474 9.742 1.00 87.31 183 VAL A N 1
ATOM 1305 C CA . VAL A 1 183 ? -2.547 -6.107 8.418 1.00 87.31 183 VAL A CA 1
ATOM 1306 C C . VAL A 1 183 ? -3.566 -7.235 8.444 1.00 87.31 183 VAL A C 1
ATOM 1308 O O . VAL A 1 183 ? -3.657 -7.973 9.414 1.00 87.31 183 VAL A O 1
ATOM 1311 N N . ILE A 1 184 ? -4.337 -7.381 7.367 1.00 89.56 184 ILE A N 1
ATOM 1312 C CA . ILE A 1 184 ? -5.286 -8.488 7.248 1.00 89.56 184 ILE A CA 1
ATOM 1313 C C . ILE A 1 184 ? -4.513 -9.806 7.128 1.00 89.56 184 ILE A C 1
ATOM 1315 O O . ILE A 1 184 ? -3.810 -10.024 6.135 1.00 89.56 184 ILE A O 1
ATOM 1319 N N . ASP A 1 185 ? -4.699 -10.687 8.109 1.00 88.50 185 ASP A N 1
ATOM 1320 C CA . ASP A 1 185 ? -4.053 -11.998 8.188 1.00 88.50 185 ASP A CA 1
ATOM 1321 C C . ASP A 1 185 ? -4.477 -12.943 7.056 1.00 88.50 185 ASP A C 1
ATOM 1323 O O . ASP A 1 185 ? -5.470 -12.723 6.360 1.00 88.50 185 ASP A O 1
ATOM 1327 N N . GLU A 1 186 ? -3.768 -14.068 6.916 1.00 87.94 186 GLU A N 1
ATOM 1328 C CA . GLU A 1 186 ? -4.056 -15.139 5.944 1.00 87.94 186 GLU A CA 1
ATOM 1329 C C . GLU A 1 186 ? -5.495 -15.676 6.044 1.00 87.94 186 GLU A C 1
ATOM 1331 O O . GLU A 1 186 ? -6.097 -16.063 5.042 1.00 87.94 186 GLU A O 1
ATOM 1336 N N . TYR A 1 187 ? -6.069 -15.647 7.249 1.00 88.62 187 TYR A N 1
ATOM 1337 C CA . TYR A 1 187 ? -7.455 -16.038 7.523 1.00 88.62 187 TYR A CA 1
ATOM 1338 C C . TYR A 1 187 ? -8.477 -14.928 7.227 1.00 88.62 187 TYR A C 1
ATOM 1340 O O . TYR A 1 187 ? -9.681 -15.127 7.399 1.00 88.62 187 TYR A O 1
ATOM 1348 N N . GLY A 1 188 ? -8.018 -13.758 6.780 1.00 89.25 188 GLY A N 1
ATOM 1349 C CA . GLY A 1 188 ? -8.858 -12.606 6.488 1.00 89.25 188 GLY A CA 1
ATOM 1350 C C . GLY A 1 188 ? -9.350 -11.859 7.725 1.00 89.25 188 GLY A C 1
ATOM 1351 O O . GLY A 1 188 ? -10.373 -11.173 7.644 1.00 89.25 188 GLY A O 1
ATOM 1352 N N . MET A 1 189 ? -8.662 -12.029 8.852 1.00 91.25 189 MET A N 1
ATOM 1353 C CA . MET A 1 189 ? -9.004 -11.422 10.134 1.00 91.25 189 MET A CA 1
ATOM 1354 C C . MET A 1 189 ? -8.127 -10.194 10.406 1.00 91.25 189 MET A C 1
ATOM 1356 O O . MET A 1 189 ? -7.022 -10.096 9.877 1.00 91.25 189 MET A O 1
ATOM 1360 N N . ILE A 1 190 ? -8.643 -9.262 11.202 1.00 90.50 190 ILE A N 1
ATOM 1361 C CA . ILE A 1 190 ? -7.890 -8.154 11.804 1.00 90.50 190 ILE A CA 1
ATOM 1362 C C . ILE A 1 190 ? -7.972 -8.270 13.319 1.00 90.50 190 ILE A C 1
ATOM 1364 O O . ILE A 1 190 ? -9.036 -8.614 13.843 1.00 90.50 190 ILE A O 1
ATOM 1368 N N . THR A 1 191 ? -6.885 -7.954 14.014 1.00 88.88 191 THR A N 1
ATOM 1369 C CA . THR A 1 191 ? -6.847 -7.999 15.473 1.00 88.88 191 THR A CA 1
ATOM 1370 C C . THR A 1 191 ? -7.029 -6.593 16.017 1.00 88.88 191 THR A C 1
ATOM 1372 O O . THR A 1 191 ? -6.191 -5.711 15.830 1.00 88.88 191 THR A O 1
ATOM 1375 N N . LEU A 1 192 ? -8.125 -6.365 16.735 1.00 88.19 192 LEU A N 1
ATOM 1376 C CA . LEU A 1 192 ? -8.375 -5.083 17.384 1.00 88.19 192 LEU A CA 1
ATOM 1377 C C . LEU A 1 192 ? -8.313 -5.218 18.911 1.00 88.19 192 LEU A C 1
ATOM 1379 O O . LEU A 1 192 ? -8.740 -6.237 19.468 1.00 88.19 192 LEU A O 1
ATOM 1383 N N . PRO A 1 193 ? -7.822 -4.188 19.630 1.00 83.88 193 PRO A N 1
ATOM 1384 C CA . PRO A 1 193 ? -7.828 -4.180 21.083 1.00 83.88 193 PRO A CA 1
ATOM 1385 C C . PRO A 1 193 ? -9.236 -4.435 21.618 1.00 83.88 193 PRO A C 1
ATOM 1387 O O . PRO A 1 193 ? -10.218 -3.903 21.094 1.00 83.88 193 PRO A O 1
ATOM 1390 N N . PHE A 1 194 ? -9.316 -5.232 22.683 1.00 84.75 194 PHE A N 1
ATOM 1391 C CA . PHE A 1 194 ? -10.541 -5.607 23.402 1.00 84.75 194 PHE A CA 1
ATOM 1392 C C . PHE A 1 194 ? -11.500 -6.554 22.660 1.00 84.75 194 PHE A C 1
ATOM 1394 O O . PHE A 1 194 ? -12.199 -7.306 23.330 1.00 84.75 194 PHE A O 1
ATOM 1401 N N . ILE A 1 195 ? -11.510 -6.574 21.322 1.00 81.19 195 ILE A N 1
ATOM 1402 C CA . ILE A 1 195 ? -12.462 -7.373 20.524 1.00 81.19 195 ILE A CA 1
ATOM 1403 C C . ILE A 1 195 ? -11.814 -8.507 19.711 1.00 81.19 195 ILE A C 1
ATOM 1405 O O . ILE A 1 195 ? -12.523 -9.198 18.987 1.00 81.19 195 ILE A O 1
ATOM 1409 N N . ASN A 1 196 ? -10.515 -8.763 19.920 1.00 85.38 196 ASN A N 1
ATOM 1410 C CA . ASN A 1 196 ? -9.726 -9.810 19.254 1.00 85.38 196 ASN A CA 1
ATOM 1411 C C . ASN A 1 196 ? -9.943 -9.789 17.727 1.00 85.38 196 ASN A C 1
ATOM 1413 O O . ASN A 1 196 ? -9.894 -8.719 17.116 1.00 85.38 196 ASN A O 1
ATOM 1417 N N . ASP A 1 197 ? -10.171 -10.961 17.135 1.00 88.62 197 ASP A N 1
ATOM 1418 C CA . ASP A 1 197 ? -10.156 -11.185 15.696 1.00 88.62 197 ASP A CA 1
ATOM 1419 C C . ASP A 1 197 ? -11.525 -10.898 15.072 1.00 88.62 197 ASP A C 1
ATOM 1421 O O . ASP A 1 197 ? -12.550 -11.469 15.460 1.00 88.62 197 ASP A O 1
ATOM 1425 N N . ILE A 1 198 ? -11.541 -10.046 14.048 1.00 90.44 198 ILE A N 1
ATOM 1426 C CA . ILE A 1 198 ? -12.741 -9.709 13.276 1.00 90.44 198 ILE A CA 1
ATOM 1427 C C . ILE A 1 198 ? -12.498 -9.975 11.802 1.00 90.44 198 ILE A C 1
ATOM 1429 O O . ILE A 1 198 ? -11.463 -9.616 11.247 1.00 90.44 198 ILE A O 1
ATOM 1433 N N . ARG A 1 199 ? -13.494 -10.557 11.134 1.00 90.62 199 ARG A N 1
ATOM 1434 C CA . ARG A 1 199 ? -13.437 -10.817 9.696 1.00 90.62 199 ARG A CA 1
ATOM 1435 C C . ARG A 1 199 ? -13.474 -9.510 8.904 1.00 90.62 199 ARG A C 1
ATOM 1437 O O . ARG A 1 199 ? -14.485 -8.815 8.921 1.00 90.62 199 ARG A O 1
ATOM 1444 N N . ALA A 1 200 ? -12.397 -9.227 8.177 1.00 88.19 200 ALA A N 1
ATOM 1445 C CA . ALA A 1 200 ? -12.241 -8.051 7.320 1.00 88.19 200 ALA A CA 1
ATOM 1446 C C . ALA A 1 200 ? -12.182 -8.401 5.827 1.00 88.19 200 ALA A C 1
ATOM 1448 O O . ALA A 1 200 ? -12.684 -7.646 4.995 1.00 88.19 200 ALA A O 1
ATOM 1449 N N . ALA A 1 201 ? -11.592 -9.546 5.469 1.00 88.19 201 ALA A N 1
ATOM 1450 C CA . ALA A 1 201 ? -11.419 -9.914 4.067 1.00 88.19 201 ALA A CA 1
ATOM 1451 C C . ALA A 1 201 ? -12.760 -10.169 3.367 1.00 88.19 201 ALA A C 1
ATOM 1453 O O . ALA A 1 201 ? -13.628 -10.888 3.873 1.00 88.19 201 ALA A O 1
ATOM 1454 N N . GLY A 1 202 ? -12.892 -9.616 2.161 1.00 87.31 202 GLY A N 1
ATOM 1455 C CA . GLY A 1 202 ? -14.094 -9.736 1.339 1.00 87.31 202 GLY A CA 1
ATOM 1456 C C . GLY A 1 202 ? -15.217 -8.768 1.714 1.00 87.31 202 GLY A C 1
ATOM 1457 O O . GLY A 1 202 ? -16.222 -8.742 1.010 1.00 87.31 202 GLY A O 1
ATOM 1458 N N . LEU A 1 203 ? -15.047 -7.959 2.767 1.00 89.56 203 LEU A N 1
ATOM 1459 C CA . LEU A 1 203 ? -15.976 -6.889 3.117 1.00 89.56 203 LEU A CA 1
ATOM 1460 C C . LEU A 1 203 ? -15.502 -5.548 2.533 1.00 89.56 203 LEU A C 1
ATOM 1462 O O . LEU A 1 203 ? -14.293 -5.295 2.443 1.00 89.56 203 LEU A O 1
ATOM 1466 N N . PRO A 1 204 ? -16.427 -4.656 2.146 1.00 91.56 204 PRO A N 1
ATOM 1467 C CA . PRO A 1 204 ? -16.084 -3.264 1.906 1.00 91.56 204 PRO A CA 1
ATOM 1468 C C . PRO A 1 204 ? -15.712 -2.586 3.235 1.00 91.56 204 PRO A C 1
ATOM 1470 O O . PRO A 1 204 ? -16.287 -2.889 4.283 1.00 91.56 204 PRO A O 1
ATOM 1473 N N . ALA A 1 205 ? -14.784 -1.624 3.193 1.00 89.62 205 ALA A N 1
ATOM 1474 C CA . ALA A 1 205 ? -14.316 -0.909 4.389 1.00 89.62 205 ALA A CA 1
ATOM 1475 C C . ALA A 1 205 ? -15.464 -0.333 5.243 1.00 89.62 205 ALA A C 1
ATOM 1477 O O . ALA A 1 205 ? -15.454 -0.468 6.464 1.00 89.62 205 ALA A O 1
ATOM 1478 N N . SER A 1 206 ? -16.506 0.210 4.611 1.00 91.12 206 SER A N 1
ATOM 1479 C CA . SER A 1 206 ? -17.670 0.773 5.308 1.00 91.12 206 SER A CA 1
ATOM 1480 C C . SER A 1 206 ? -18.528 -0.262 6.043 1.00 91.12 206 SER A C 1
ATOM 1482 O O . SER A 1 206 ? -19.206 0.074 7.012 1.00 91.12 206 SER A O 1
ATOM 1484 N N . GLU A 1 207 ? -18.547 -1.517 5.591 1.00 92.12 207 GLU A N 1
ATOM 1485 C CA . GLU A 1 207 ? -19.253 -2.595 6.293 1.00 92.12 207 GLU A CA 1
ATOM 1486 C C . GLU A 1 207 ? -18.439 -3.083 7.491 1.00 92.12 207 GLU A C 1
ATOM 1488 O O . GLU A 1 207 ? -18.994 -3.272 8.574 1.00 92.12 207 GLU A O 1
ATOM 1493 N N . LEU A 1 208 ? -17.116 -3.173 7.327 1.00 91.19 208 LEU A N 1
ATOM 1494 C CA . LEU A 1 208 ? -16.191 -3.473 8.414 1.00 91.19 208 LEU A CA 1
ATOM 1495 C C . LEU A 1 208 ? -16.241 -2.408 9.528 1.00 91.19 208 LEU A C 1
ATOM 1497 O O . LEU A 1 208 ? -16.278 -2.743 10.706 1.00 91.19 208 LEU A O 1
ATOM 1501 N N . GLU A 1 209 ? -16.321 -1.121 9.185 1.00 91.38 209 GLU A N 1
ATOM 1502 C CA . GLU A 1 209 ? -16.514 -0.039 10.166 1.00 91.38 209 GLU A CA 1
ATOM 1503 C C . GLU A 1 209 ? -17.754 -0.252 11.037 1.00 91.38 209 GLU A C 1
ATOM 1505 O O . GLU A 1 209 ? -17.715 -0.073 12.258 1.00 91.38 209 GLU A O 1
ATOM 1510 N N . ARG A 1 210 ? -18.870 -0.631 10.404 1.00 91.88 210 ARG A N 1
ATOM 1511 C CA . ARG A 1 210 ? -20.146 -0.858 11.089 1.00 91.88 210 ARG A CA 1
ATOM 1512 C C . ARG A 1 210 ? -20.077 -2.082 11.991 1.00 91.88 210 ARG A C 1
ATOM 1514 O O . ARG A 1 210 ? -20.563 -2.003 13.116 1.00 91.88 210 ARG A O 1
ATOM 1521 N N . SER A 1 211 ? -19.472 -3.176 11.527 1.00 90.94 211 SER A N 1
ATOM 1522 C CA . SER A 1 211 ? -19.343 -4.399 12.324 1.00 90.94 211 SER A CA 1
ATOM 1523 C C . SER A 1 211 ? -18.451 -4.180 13.548 1.00 90.94 211 SER A C 1
ATOM 1525 O O . SER A 1 211 ? -18.871 -4.494 14.660 1.00 90.94 211 SER A O 1
ATOM 1527 N N . ILE A 1 212 ? -17.289 -3.540 13.379 1.00 91.31 212 ILE A N 1
ATOM 1528 C CA . ILE A 1 212 ? -16.387 -3.180 14.485 1.00 91.31 212 ILE A CA 1
ATOM 1529 C C . ILE A 1 212 ? -17.114 -2.289 15.497 1.00 91.31 212 ILE A C 1
ATOM 1531 O O . ILE A 1 212 ? -17.069 -2.538 16.702 1.00 91.31 212 ILE A O 1
ATOM 1535 N N . ARG A 1 213 ? -17.815 -1.256 15.012 1.00 92.00 213 ARG A N 1
ATOM 1536 C CA . ARG A 1 213 ? -18.588 -0.352 15.868 1.00 92.00 213 ARG A CA 1
ATOM 1537 C C . ARG A 1 213 ? -19.624 -1.115 16.687 1.00 92.00 213 ARG A C 1
ATOM 1539 O O . ARG A 1 213 ? -19.729 -0.868 17.883 1.00 92.00 213 ARG A O 1
ATOM 1546 N N . GLN A 1 214 ? -20.374 -2.013 16.054 1.00 91.06 214 GLN A N 1
ATOM 1547 C CA . GLN A 1 214 ? -21.418 -2.785 16.720 1.00 91.06 214 GLN A CA 1
ATOM 1548 C C . GLN A 1 214 ? -20.836 -3.673 17.824 1.00 91.06 214 GLN A C 1
ATOM 1550 O O . GLN A 1 214 ? -21.320 -3.628 18.947 1.00 91.06 214 GLN A O 1
ATOM 1555 N N . ILE A 1 215 ? -19.740 -4.387 17.551 1.00 90.50 215 ILE A N 1
ATOM 1556 C CA . ILE A 1 215 ? -19.099 -5.276 18.533 1.00 90.50 215 ILE A CA 1
ATOM 1557 C C . ILE A 1 215 ? -18.583 -4.487 19.746 1.00 90.50 215 ILE A C 1
ATOM 1559 O O . ILE A 1 215 ? -18.765 -4.918 20.885 1.00 90.50 215 ILE A O 1
ATOM 1563 N N . TYR A 1 216 ? -17.987 -3.308 19.532 1.00 90.25 216 TYR A N 1
ATOM 1564 C CA . TYR A 1 216 ? -17.538 -2.450 20.635 1.00 90.25 216 TYR A CA 1
ATOM 1565 C C . TYR A 1 216 ? -18.685 -1.932 21.515 1.00 90.25 216 TYR A C 1
ATOM 1567 O O . TYR A 1 216 ? -18.486 -1.752 22.720 1.00 90.25 216 TYR A O 1
ATOM 1575 N N . LEU A 1 217 ? -19.857 -1.676 20.924 1.00 90.44 217 LEU A N 1
ATOM 1576 C CA . LEU A 1 217 ? -21.060 -1.269 21.654 1.00 90.44 217 LEU A CA 1
ATOM 1577 C C . LEU A 1 217 ? -21.687 -2.459 22.398 1.00 90.44 217 LEU A C 1
ATOM 1579 O O . LEU A 1 217 ? -22.060 -2.318 23.559 1.00 90.44 217 LEU A O 1
ATOM 1583 N N . ASP A 1 218 ? -21.758 -3.629 21.758 1.00 90.06 218 ASP A N 1
ATOM 1584 C CA . ASP A 1 218 ? -22.370 -4.842 22.316 1.00 90.06 218 ASP A CA 1
ATOM 1585 C C . ASP A 1 218 ? -21.594 -5.382 23.530 1.00 90.06 218 ASP A C 1
ATOM 1587 O O . ASP A 1 218 ? -22.191 -5.931 24.455 1.00 90.06 218 ASP A O 1
ATOM 1591 N N . GLN A 1 219 ? -20.269 -5.202 23.559 1.00 86.94 219 GLN A N 1
ATOM 1592 C CA . GLN A 1 219 ? -19.423 -5.586 24.695 1.00 86.94 219 GLN A CA 1
ATOM 1593 C C . GLN A 1 219 ? -19.330 -4.515 25.804 1.00 86.94 219 GLN A C 1
ATOM 1595 O O . GLN A 1 219 ? -18.568 -4.697 26.752 1.00 86.94 219 GLN A O 1
ATOM 1600 N N . ASP A 1 220 ? -20.069 -3.402 25.695 1.00 85.88 220 ASP A N 1
ATOM 1601 C CA . ASP A 1 220 ? -20.045 -2.252 26.625 1.00 85.88 220 ASP A CA 1
ATOM 1602 C C . ASP A 1 220 ? -18.627 -1.690 26.884 1.00 85.88 220 ASP A C 1
ATOM 1604 O O . ASP A 1 220 ? -18.351 -1.070 27.911 1.00 85.88 220 ASP A O 1
ATOM 1608 N N . ILE A 1 221 ? -17.704 -1.884 25.930 1.00 85.25 221 ILE A N 1
ATOM 1609 C CA . ILE A 1 221 ? -16.327 -1.365 26.008 1.00 85.25 221 ILE A CA 1
ATOM 1610 C C . ILE A 1 221 ? -16.354 0.159 25.858 1.00 85.25 221 ILE A C 1
ATOM 1612 O O . ILE A 1 221 ? -15.668 0.887 26.581 1.00 85.25 221 ILE A O 1
ATOM 1616 N N . TYR A 1 222 ? -17.174 0.654 24.926 1.00 85.81 222 TYR A N 1
ATOM 1617 C CA . TYR A 1 222 ? -17.347 2.077 24.659 1.00 85.81 222 TYR A CA 1
ATOM 1618 C C . TYR A 1 222 ? -18.829 2.443 24.574 1.00 85.81 222 TYR A C 1
ATOM 1620 O O . TYR A 1 222 ? -19.609 1.762 23.924 1.00 85.81 222 TYR A O 1
ATOM 1628 N N . ARG A 1 223 ? -19.215 3.582 25.167 1.00 84.75 223 ARG A N 1
ATOM 1629 C CA . ARG A 1 223 ? -20.603 4.089 25.110 1.00 84.75 223 ARG A CA 1
ATOM 1630 C C . ARG A 1 223 ? -20.941 4.829 23.818 1.00 84.75 223 ARG A C 1
ATOM 1632 O O . ARG A 1 223 ? -22.089 4.844 23.392 1.00 84.75 223 ARG A O 1
ATOM 1639 N N . ASN A 1 224 ? -19.958 5.505 23.232 1.00 85.00 224 ASN A N 1
ATOM 1640 C CA . ASN A 1 224 ? -20.109 6.219 21.971 1.00 85.00 224 ASN A CA 1
ATOM 1641 C C . ASN A 1 224 ? -18.795 6.133 21.198 1.00 85.00 224 ASN A C 1
ATOM 1643 O O . ASN A 1 224 ? -17.826 6.806 21.546 1.00 85.00 224 ASN A O 1
ATOM 1647 N N . VAL A 1 225 ? -18.765 5.289 20.171 1.00 87.81 225 VAL A N 1
ATOM 1648 C CA . VAL A 1 225 ? -17.589 5.082 19.327 1.00 87.81 225 VAL A CA 1
ATOM 1649 C C . VAL A 1 225 ? -17.954 5.288 17.863 1.00 87.81 225 VAL A C 1
ATOM 1651 O O . VAL A 1 225 ? -18.985 4.812 17.378 1.00 87.81 225 VAL A O 1
ATOM 1654 N N . THR A 1 226 ? -17.087 6.011 17.167 1.00 90.12 226 THR A N 1
ATOM 1655 C CA . THR A 1 226 ? -17.091 6.163 15.716 1.00 90.12 226 THR A CA 1
ATOM 1656 C C . THR A 1 226 ? -15.824 5.517 15.192 1.00 90.12 226 THR A C 1
ATOM 1658 O O . THR A 1 226 ? -14.721 5.917 15.564 1.00 90.12 226 THR A O 1
ATOM 1661 N N . VAL A 1 227 ? -16.001 4.529 14.325 1.00 90.94 227 VAL A N 1
ATOM 1662 C CA . VAL A 1 227 ? -14.920 3.776 13.695 1.00 90.94 227 VAL A CA 1
ATOM 1663 C C . VAL A 1 227 ? -14.789 4.268 12.262 1.00 90.94 227 VAL A C 1
ATOM 1665 O O . VAL A 1 227 ? -15.799 4.416 11.579 1.00 90.94 227 VAL A O 1
ATOM 1668 N N . ASN A 1 228 ? -13.565 4.546 11.826 1.00 92.06 228 ASN A N 1
ATOM 1669 C CA . ASN A 1 228 ? -13.258 4.871 10.436 1.00 92.06 228 ASN A CA 1
ATOM 1670 C C . ASN A 1 228 ? -12.071 4.019 9.988 1.00 92.06 228 ASN A C 1
ATOM 1672 O O . ASN A 1 228 ? -11.024 4.041 10.633 1.00 92.06 228 ASN A O 1
ATOM 1676 N N . VAL A 1 229 ? -12.243 3.275 8.906 1.00 90.25 229 VAL A N 1
ATOM 1677 C CA . VAL A 1 229 ? -11.294 2.303 8.378 1.00 90.25 229 VAL A CA 1
ATOM 1678 C C . VAL A 1 229 ? -10.696 2.887 7.108 1.00 90.25 229 VAL A C 1
ATOM 1680 O O . VAL A 1 229 ? -11.380 3.109 6.112 1.00 90.25 229 VAL A O 1
ATOM 1683 N N . VAL A 1 230 ? -9.393 3.138 7.131 1.00 88.62 230 VAL A N 1
ATOM 1684 C CA . VAL A 1 230 ? -8.664 3.693 5.991 1.00 88.62 230 VAL A CA 1
ATOM 1685 C C . VAL A 1 230 ? -7.594 2.708 5.568 1.00 88.62 230 VAL A C 1
ATOM 1687 O O . VAL A 1 230 ? -6.819 2.230 6.389 1.00 88.62 230 VAL A O 1
ATOM 1690 N N . VAL A 1 231 ? -7.516 2.433 4.272 1.00 87.00 231 VAL A N 1
ATOM 1691 C CA . VAL A 1 231 ? -6.409 1.666 3.699 1.00 87.00 231 VAL A CA 1
ATOM 1692 C C . VAL A 1 231 ? -5.286 2.654 3.362 1.00 87.00 231 VAL A C 1
ATOM 1694 O O . VAL A 1 231 ? -5.446 3.444 2.423 1.00 87.00 231 VAL A O 1
ATOM 1697 N N . PRO A 1 232 ? -4.167 2.688 4.116 1.00 83.44 232 PRO A N 1
ATOM 1698 C CA . PRO A 1 232 ? -3.048 3.565 3.813 1.00 83.44 232 PRO A CA 1
ATOM 1699 C C . PRO A 1 232 ? -2.524 3.295 2.408 1.00 83.44 232 PRO A C 1
ATOM 1701 O O . PRO A 1 232 ? -2.149 2.179 2.045 1.00 83.44 232 PRO A O 1
ATOM 1704 N N . THR A 1 233 ? -2.464 4.356 1.610 1.00 85.25 233 THR A N 1
ATOM 1705 C CA . THR A 1 233 ? -1.888 4.271 0.275 1.00 85.25 233 THR A CA 1
ATOM 1706 C C . THR A 1 233 ? -0.370 4.225 0.377 1.00 85.25 233 THR A C 1
ATOM 1708 O O . THR A 1 233 ? 0.264 5.195 0.790 1.00 85.25 233 THR A O 1
ATOM 1711 N N . ARG A 1 234 ? 0.218 3.094 -0.009 1.00 86.81 234 ARG A N 1
ATOM 1712 C CA . ARG A 1 234 ? 1.670 2.893 -0.038 1.00 86.81 234 ARG A CA 1
ATOM 1713 C C . ARG A 1 234 ? 2.214 3.289 -1.407 1.00 86.81 234 ARG A C 1
ATOM 1715 O O . ARG A 1 234 ? 1.580 3.007 -2.424 1.00 86.81 234 ARG A O 1
ATOM 1722 N N . PHE A 1 235 ? 3.378 3.933 -1.446 1.00 91.25 235 PHE A N 1
ATOM 1723 C CA . PHE A 1 235 ? 3.991 4.405 -2.689 1.00 91.25 235 PHE A CA 1
ATOM 1724 C C . PHE A 1 235 ? 5.395 3.836 -2.878 1.00 91.25 235 PHE A C 1
ATOM 1726 O O . PHE A 1 235 ? 6.080 3.524 -1.910 1.00 91.25 235 PHE A O 1
ATOM 1733 N N . TYR A 1 236 ? 5.816 3.741 -4.135 1.00 93.56 236 TYR A N 1
ATOM 1734 C CA . TYR A 1 236 ? 7.190 3.476 -4.550 1.00 93.56 236 TYR A CA 1
ATOM 1735 C C . TYR A 1 236 ? 7.592 4.473 -5.641 1.00 93.56 236 TYR A C 1
ATOM 1737 O O . TYR A 1 236 ? 6.742 5.116 -6.272 1.00 93.56 236 TYR A O 1
ATOM 1745 N N . PHE A 1 237 ? 8.894 4.612 -5.866 1.00 94.88 237 PHE A N 1
ATOM 1746 C CA . PHE A 1 237 ? 9.445 5.571 -6.819 1.00 94.88 237 PHE A CA 1
ATOM 1747 C C . PHE A 1 237 ? 10.199 4.847 -7.925 1.00 94.88 237 PHE A C 1
ATOM 1749 O O . PHE A 1 237 ? 11.000 3.956 -7.652 1.00 94.88 237 PHE A O 1
ATOM 1756 N N . ILE A 1 238 ? 9.977 5.256 -9.173 1.00 95.12 238 ILE A N 1
ATOM 1757 C CA . ILE A 1 238 ? 10.766 4.798 -10.317 1.00 95.12 238 ILE A CA 1
ATOM 1758 C C . ILE A 1 238 ? 11.525 5.984 -10.899 1.00 95.12 238 ILE A C 1
ATOM 1760 O O . ILE A 1 238 ? 10.944 7.027 -11.197 1.00 95.12 238 ILE A O 1
ATOM 1764 N N . LEU A 1 239 ? 12.829 5.803 -11.073 1.00 93.12 239 LEU A N 1
ATOM 1765 C CA . LEU A 1 239 ? 13.764 6.796 -11.583 1.00 93.12 239 LEU A CA 1
ATOM 1766 C C . LEU A 1 239 ? 14.643 6.196 -12.688 1.00 93.12 239 LEU A C 1
ATOM 1768 O O . LEU A 1 239 ? 14.825 4.980 -12.782 1.00 93.12 239 LEU A O 1
ATOM 1772 N N . GLY A 1 240 ? 15.247 7.075 -13.485 1.00 92.31 240 GLY A N 1
ATOM 1773 C CA . GLY A 1 240 ? 16.205 6.707 -14.524 1.00 92.31 240 GLY A CA 1
ATOM 1774 C C . GLY A 1 240 ? 15.559 6.442 -15.882 1.00 92.31 240 GLY A C 1
ATOM 1775 O O . GLY A 1 240 ? 14.575 7.080 -16.246 1.00 92.31 240 GLY A O 1
ATOM 1776 N N . GLU A 1 241 ? 16.142 5.509 -16.632 1.00 92.75 241 GLU A N 1
ATOM 1777 C CA . GLU A 1 241 ? 15.818 5.223 -18.036 1.00 92.75 241 GLU A CA 1
ATOM 1778 C C . GLU A 1 241 ? 14.552 4.359 -18.208 1.00 92.75 241 GLU A C 1
ATOM 1780 O O . GLU A 1 241 ? 14.584 3.221 -18.692 1.00 92.75 241 GLU A O 1
ATOM 1785 N N . VAL A 1 242 ? 13.411 4.915 -17.800 1.00 93.38 242 VAL A N 1
ATOM 1786 C CA . VAL A 1 242 ? 12.059 4.375 -18.026 1.00 93.38 242 VAL A CA 1
ATOM 1787 C C . VAL A 1 242 ? 11.195 5.392 -18.766 1.00 93.38 242 VAL A C 1
ATOM 1789 O O . VAL A 1 242 ? 11.483 6.587 -18.742 1.00 93.38 242 VAL A O 1
ATOM 1792 N N . ARG A 1 243 ? 10.129 4.939 -19.435 1.00 93.00 243 ARG A N 1
ATOM 1793 C CA . ARG A 1 243 ? 9.256 5.848 -20.201 1.00 93.00 243 ARG A CA 1
ATOM 1794 C C . ARG A 1 243 ? 8.496 6.846 -19.325 1.00 93.00 243 ARG A C 1
ATOM 1796 O O . ARG A 1 243 ? 8.295 7.980 -19.744 1.00 93.00 243 ARG A O 1
ATOM 1803 N N . GLY A 1 244 ? 8.083 6.434 -18.131 1.00 93.69 244 GLY A N 1
ATOM 1804 C CA . GLY A 1 244 ? 7.360 7.263 -17.170 1.00 93.69 244 GLY A CA 1
ATOM 1805 C C . GLY A 1 244 ? 8.010 7.224 -15.790 1.00 93.69 244 GLY A C 1
ATOM 1806 O O . GLY A 1 244 ? 7.524 6.497 -14.926 1.00 93.69 244 GLY A O 1
ATOM 1807 N N . PRO A 1 245 ? 9.105 7.968 -15.548 1.00 93.69 245 PRO A N 1
ATOM 1808 C CA . PRO A 1 245 ? 9.656 8.100 -14.204 1.00 93.69 245 PRO A CA 1
ATOM 1809 C C . PRO A 1 245 ? 8.674 8.868 -13.309 1.00 93.69 245 PRO A C 1
ATOM 1811 O O . PRO A 1 245 ? 8.013 9.808 -13.752 1.00 93.69 245 PRO A O 1
ATOM 1814 N N . GLY A 1 246 ? 8.576 8.484 -12.037 1.00 94.56 246 GLY A N 1
ATOM 1815 C CA . GLY A 1 246 ? 7.634 9.109 -11.114 1.00 94.56 246 GLY A CA 1
ATOM 1816 C C . GLY A 1 246 ? 7.292 8.270 -9.888 1.00 94.56 246 GLY A C 1
ATOM 1817 O O . GLY A 1 246 ? 7.934 7.263 -9.583 1.00 94.56 246 GLY A O 1
ATOM 1818 N N . ARG A 1 247 ? 6.263 8.727 -9.168 1.00 93.94 247 ARG A N 1
ATOM 1819 C CA . ARG A 1 247 ? 5.697 8.054 -7.995 1.00 93.94 247 ARG A CA 1
ATOM 1820 C C . ARG A 1 247 ? 4.519 7.185 -8.416 1.00 93.94 247 ARG A C 1
ATOM 1822 O O . ARG A 1 247 ? 3.609 7.672 -9.081 1.00 93.94 247 ARG A O 1
ATOM 1829 N N . PHE A 1 248 ? 4.504 5.950 -7.937 1.00 92.88 248 PHE A N 1
ATOM 1830 C CA . PHE A 1 248 ? 3.463 4.971 -8.221 1.00 92.88 248 PHE A CA 1
ATOM 1831 C C . PHE A 1 248 ? 2.907 4.383 -6.925 1.00 92.88 248 PHE A C 1
ATOM 1833 O O . PHE A 1 248 ? 3.599 4.312 -5.911 1.00 92.88 248 PHE A O 1
ATOM 1840 N N . GLN A 1 249 ? 1.637 3.986 -6.953 1.00 90.94 249 GLN A N 1
ATOM 1841 C CA . GLN A 1 249 ? 0.958 3.367 -5.818 1.00 90.94 249 GLN A CA 1
ATOM 1842 C C . GLN A 1 249 ? 1.173 1.850 -5.815 1.00 90.94 249 GLN A C 1
ATOM 1844 O O . GLN A 1 249 ? 1.075 1.193 -6.852 1.00 90.94 249 GLN A O 1
ATOM 1849 N N . ILE A 1 250 ? 1.422 1.288 -4.634 1.00 88.19 250 ILE A N 1
ATOM 1850 C CA . ILE A 1 250 ? 1.404 -0.153 -4.386 1.00 88.19 250 ILE A CA 1
ATOM 1851 C C . ILE A 1 250 ? -0.057 -0.558 -4.168 1.00 88.19 250 ILE A C 1
ATOM 1853 O O . ILE A 1 250 ? -0.674 -0.148 -3.188 1.00 88.19 250 ILE A O 1
ATOM 1857 N N . VAL A 1 251 ? -0.617 -1.322 -5.107 1.00 76.25 251 VAL A N 1
ATOM 1858 C CA . VAL A 1 251 ? -2.025 -1.776 -5.078 1.00 76.25 251 VAL A CA 1
ATOM 1859 C C . VAL A 1 251 ? -2.141 -3.235 -4.604 1.00 76.25 251 VAL A C 1
ATOM 1861 O O . VAL A 1 251 ? -3.229 -3.715 -4.318 1.00 76.25 251 VAL A O 1
ATOM 1864 N N . SER A 1 252 ? -1.019 -3.952 -4.512 1.00 73.19 252 SER A N 1
ATOM 1865 C CA . SER A 1 252 ? -0.930 -5.342 -4.048 1.00 73.19 252 SER A CA 1
ATOM 1866 C C . SER A 1 252 ? 0.545 -5.731 -3.910 1.00 73.19 252 SER A C 1
ATOM 1868 O O . SER A 1 252 ? 1.411 -4.859 -3.931 1.00 73.19 252 SER A O 1
ATOM 1870 N N . ALA A 1 253 ? 0.853 -7.027 -3.837 1.00 80.25 253 ALA A N 1
ATOM 1871 C CA . ALA A 1 253 ? 2.212 -7.551 -3.923 1.00 80.25 253 ALA A CA 1
ATOM 1872 C C . ALA A 1 253 ? 2.884 -7.239 -5.289 1.00 80.25 253 ALA A C 1
ATOM 1874 O O . ALA A 1 253 ? 2.992 -8.105 -6.158 1.00 80.25 253 ALA A O 1
ATOM 1875 N N . THR A 1 254 ? 3.302 -5.986 -5.492 1.00 87.81 254 THR A N 1
ATOM 1876 C CA . THR A 1 254 ? 3.886 -5.474 -6.737 1.00 87.81 254 THR A CA 1
ATOM 1877 C C . THR A 1 254 ? 5.358 -5.843 -6.819 1.00 87.81 254 THR A C 1
ATOM 1879 O O . THR A 1 254 ? 6.147 -5.504 -5.936 1.00 87.81 254 THR A O 1
ATOM 1882 N N . ARG A 1 255 ? 5.754 -6.502 -7.906 1.00 90.81 255 ARG A N 1
ATOM 1883 C CA . ARG A 1 255 ? 7.162 -6.828 -8.162 1.00 90.81 255 ARG A CA 1
ATOM 1884 C C . ARG A 1 255 ? 7.867 -5.765 -9.006 1.00 90.81 255 ARG A C 1
ATOM 1886 O O . ARG A 1 255 ? 7.214 -4.956 -9.666 1.00 90.81 255 ARG A O 1
ATOM 1893 N N . VAL A 1 256 ? 9.201 -5.782 -9.024 1.00 91.19 256 VAL A N 1
ATOM 1894 C CA . VAL A 1 256 ? 10.025 -4.833 -9.801 1.00 91.19 256 VAL A CA 1
ATOM 1895 C C . VAL A 1 256 ? 9.666 -4.865 -11.291 1.00 91.19 256 VAL A C 1
ATOM 1897 O O . VAL A 1 256 ? 9.548 -3.808 -11.911 1.00 91.19 256 VAL A O 1
ATOM 1900 N N . SER A 1 257 ? 9.456 -6.051 -11.871 1.00 89.50 257 SER A N 1
ATOM 1901 C CA . SER A 1 257 ? 9.064 -6.181 -13.285 1.00 89.50 257 SER A CA 1
ATOM 1902 C C . SER A 1 257 ? 7.726 -5.491 -13.591 1.00 89.50 257 SER A C 1
ATOM 1904 O O . SER A 1 257 ? 7.625 -4.707 -14.535 1.00 89.50 257 SER A O 1
ATOM 1906 N N . GLN A 1 258 ? 6.718 -5.717 -12.744 1.00 90.31 258 GLN A N 1
ATOM 1907 C CA . GLN A 1 258 ? 5.380 -5.132 -12.863 1.00 90.31 258 GLN A CA 1
ATOM 1908 C C . GLN A 1 258 ? 5.407 -3.616 -12.682 1.00 90.31 258 GLN A C 1
ATOM 1910 O O . GLN A 1 258 ? 4.732 -2.893 -13.410 1.00 90.31 258 GLN A O 1
ATOM 1915 N N . ALA A 1 259 ? 6.217 -3.130 -11.745 1.00 91.19 259 ALA A N 1
ATOM 1916 C CA . ALA A 1 259 ? 6.429 -1.709 -11.523 1.00 91.19 259 ALA A CA 1
ATOM 1917 C C . ALA A 1 259 ? 7.009 -1.019 -12.766 1.00 91.19 259 ALA A C 1
ATOM 1919 O O . ALA A 1 259 ? 6.506 0.015 -13.202 1.00 91.19 259 ALA A O 1
ATOM 1920 N N . ILE A 1 260 ? 8.021 -1.618 -13.398 1.00 90.25 260 ILE A N 1
ATOM 1921 C CA . ILE A 1 260 ? 8.615 -1.065 -14.623 1.00 90.25 260 ILE A CA 1
ATOM 1922 C C . ILE A 1 260 ? 7.621 -1.119 -15.791 1.00 90.25 260 ILE A C 1
ATOM 1924 O O . ILE A 1 260 ? 7.547 -0.172 -16.577 1.00 90.25 260 ILE A O 1
ATOM 1928 N N . ALA A 1 261 ? 6.822 -2.184 -15.888 1.00 90.06 261 ALA A N 1
ATOM 1929 C CA . ALA A 1 261 ? 5.743 -2.269 -16.866 1.00 90.06 261 ALA A CA 1
ATOM 1930 C C . ALA A 1 261 ? 4.689 -1.164 -16.654 1.00 90.06 261 ALA A C 1
ATOM 1932 O O . ALA A 1 261 ? 4.279 -0.523 -17.621 1.00 90.06 261 ALA A O 1
ATOM 1933 N N . ALA A 1 262 ? 4.315 -0.877 -15.401 1.00 91.06 262 ALA A N 1
ATOM 1934 C CA . ALA A 1 262 ? 3.399 0.211 -15.048 1.00 91.06 262 ALA A CA 1
ATOM 1935 C C . ALA A 1 262 ? 3.960 1.602 -15.399 1.00 91.06 262 ALA A C 1
ATOM 1937 O O . ALA A 1 262 ? 3.203 2.491 -15.780 1.00 91.06 262 ALA A O 1
ATOM 1938 N N . ALA A 1 263 ? 5.285 1.772 -15.361 1.00 91.12 263 ALA A N 1
ATOM 1939 C CA . ALA A 1 263 ? 5.976 2.971 -15.842 1.00 91.12 263 ALA A CA 1
ATOM 1940 C C . ALA A 1 263 ? 6.120 3.049 -17.377 1.00 91.12 263 ALA A C 1
ATOM 1942 O O . ALA A 1 263 ? 6.811 3.929 -17.889 1.00 91.12 263 ALA A O 1
ATOM 1943 N N . GLY A 1 264 ? 5.493 2.145 -18.138 1.00 90.62 264 GLY A N 1
ATOM 1944 C CA . GLY A 1 264 ? 5.535 2.133 -19.605 1.00 90.62 264 GLY A CA 1
ATOM 1945 C C . GLY A 1 264 ? 6.744 1.405 -20.206 1.00 90.62 264 GLY A C 1
ATOM 1946 O O . GLY A 1 264 ? 6.959 1.470 -21.423 1.00 90.62 264 GLY A O 1
ATOM 1947 N N . GLY A 1 265 ? 7.517 0.697 -19.379 1.00 89.38 265 GLY A N 1
ATOM 1948 C CA . GLY A 1 265 ? 8.695 -0.064 -19.781 1.00 89.38 265 GLY A CA 1
ATOM 1949 C C . GLY A 1 265 ? 9.985 0.760 -19.848 1.00 89.38 265 GLY A C 1
ATOM 1950 O O . GLY A 1 265 ? 10.041 1.940 -19.496 1.00 89.38 265 GLY A O 1
ATOM 1951 N N . TYR A 1 266 ? 11.049 0.101 -20.301 1.00 89.75 266 TYR A N 1
ATOM 1952 C CA . TYR A 1 266 ? 12.381 0.691 -20.453 1.00 89.75 266 TYR A CA 1
ATOM 1953 C C . TYR A 1 266 ? 12.454 1.662 -21.642 1.00 89.75 266 TYR A C 1
ATOM 1955 O O . TYR A 1 266 ? 11.767 1.468 -22.650 1.00 89.75 266 TYR A O 1
ATOM 1963 N N . THR A 1 267 ? 13.327 2.670 -21.557 1.00 91.00 267 THR A N 1
ATOM 1964 C CA . THR A 1 267 ? 13.720 3.467 -22.734 1.00 91.00 267 THR A CA 1
ATOM 1965 C C . THR A 1 267 ? 14.713 2.694 -23.610 1.00 91.00 267 THR A C 1
ATOM 1967 O O . THR A 1 267 ? 15.298 1.690 -23.192 1.00 91.00 267 THR A O 1
ATOM 1970 N N . GLU A 1 268 ? 14.930 3.162 -24.842 1.00 88.31 268 GLU A N 1
ATOM 1971 C CA . GLU A 1 268 ? 15.932 2.587 -25.756 1.00 88.31 268 GLU A CA 1
ATOM 1972 C C . GLU A 1 268 ? 17.370 2.744 -25.230 1.00 88.31 268 GLU A C 1
ATOM 1974 O O . GLU A 1 268 ? 18.246 1.956 -25.577 1.00 88.31 268 GLU A O 1
ATOM 1979 N N . PHE A 1 269 ? 17.592 3.710 -24.334 1.00 87.31 269 PHE A N 1
ATOM 1980 C CA . PHE A 1 269 ? 18.883 4.017 -23.715 1.00 87.31 269 PHE A CA 1
ATOM 1981 C C . PHE A 1 269 ? 19.103 3.304 -22.372 1.00 87.31 269 PHE A C 1
ATOM 1983 O O . PHE A 1 269 ? 20.064 3.594 -21.658 1.00 87.31 269 PHE A O 1
ATOM 1990 N N . ALA A 1 270 ? 18.228 2.376 -21.979 1.00 87.50 270 ALA A N 1
ATOM 1991 C CA . ALA A 1 270 ? 18.376 1.644 -20.727 1.00 87.50 270 ALA A CA 1
ATOM 1992 C C . ALA A 1 270 ? 19.445 0.537 -20.835 1.00 87.50 270 ALA A C 1
ATOM 1994 O O . ALA A 1 270 ? 19.389 -0.333 -21.703 1.00 87.50 270 ALA A O 1
ATOM 1995 N N . SER A 1 271 ? 20.368 0.467 -19.865 1.00 83.38 271 SER A N 1
ATOM 1996 C CA . SER A 1 271 ? 21.406 -0.584 -19.783 1.00 83.38 271 SER A CA 1
ATOM 1997 C C . SER A 1 271 ? 20.835 -1.976 -19.482 1.00 83.38 271 SER A C 1
ATOM 1999 O O . SER A 1 271 ? 21.589 -2.951 -19.446 1.00 83.38 271 SER A O 1
ATOM 2001 N N . GLY A 1 272 ? 19.548 -2.068 -19.135 1.00 83.19 272 GLY A N 1
ATOM 2002 C CA . GLY A 1 272 ? 18.955 -3.252 -18.514 1.00 83.19 272 GLY A CA 1
ATOM 2003 C C . GLY A 1 272 ? 19.477 -3.528 -17.099 1.00 83.19 272 GLY A C 1
ATOM 2004 O O . GLY A 1 272 ? 19.158 -4.570 -16.538 1.00 83.19 272 GLY A O 1
ATOM 2005 N N . LYS A 1 273 ? 20.264 -2.622 -16.502 1.00 88.69 273 LYS A N 1
ATOM 2006 C CA . LYS A 1 273 ? 20.675 -2.704 -15.098 1.00 88.69 273 LYS A CA 1
ATOM 2007 C C . LYS A 1 273 ? 19.681 -1.930 -14.241 1.00 88.69 273 LYS A C 1
ATOM 2009 O O . LYS A 1 273 ? 19.489 -0.737 -14.462 1.00 88.69 273 LYS A O 1
ATOM 2014 N N . VAL A 1 274 ? 19.089 -2.599 -13.260 1.00 90.31 274 VAL A N 1
ATOM 2015 C CA . VAL A 1 274 ? 18.121 -2.015 -12.324 1.00 90.31 274 VAL A CA 1
ATOM 2016 C C . VAL A 1 274 ? 18.674 -2.122 -10.912 1.00 90.31 274 VAL A C 1
ATOM 2018 O O . VAL A 1 274 ? 19.157 -3.179 -10.506 1.00 90.31 274 VAL A O 1
ATOM 2021 N N . GLN A 1 275 ? 18.625 -1.025 -10.169 1.00 91.88 275 GLN A N 1
ATOM 2022 C CA . GLN A 1 275 ? 18.980 -0.977 -8.758 1.00 91.88 275 GLN A CA 1
ATOM 2023 C C . GLN A 1 275 ? 17.722 -0.704 -7.946 1.00 91.88 275 GLN A C 1
ATOM 2025 O O . GLN A 1 275 ? 17.012 0.258 -8.211 1.00 91.88 275 GLN A O 1
ATOM 2030 N N . VAL A 1 276 ? 17.462 -1.535 -6.943 1.00 93.06 276 VAL A N 1
ATOM 2031 C CA . VAL A 1 276 ? 16.417 -1.271 -5.953 1.00 93.06 276 VAL A CA 1
ATOM 2032 C C . VAL A 1 276 ? 17.100 -0.723 -4.712 1.00 93.06 276 VAL A C 1
ATOM 2034 O O . VAL A 1 276 ? 18.001 -1.368 -4.165 1.00 93.06 276 VAL A O 1
ATOM 2037 N N . LYS A 1 277 ? 16.701 0.471 -4.282 1.00 94.19 277 LYS A N 1
ATOM 2038 C CA . LYS A 1 277 ? 17.155 1.094 -3.041 1.00 94.19 277 LYS A CA 1
ATOM 2039 C C . LYS A 1 277 ? 16.021 1.072 -2.026 1.00 94.19 277 LYS A C 1
ATOM 2041 O O . LYS A 1 277 ? 14.936 1.556 -2.320 1.00 94.19 277 LYS A O 1
ATOM 2046 N N . ARG A 1 278 ? 16.318 0.576 -0.829 1.00 94.25 278 ARG A N 1
ATOM 2047 C CA . ARG A 1 278 ? 15.405 0.513 0.313 1.00 94.25 278 ARG A CA 1
ATOM 2048 C C . ARG A 1 278 ? 16.009 1.283 1.471 1.00 94.25 278 ARG A C 1
ATOM 2050 O O . ARG A 1 278 ? 17.165 1.037 1.826 1.00 94.25 278 ARG A O 1
ATOM 2057 N N . ASN A 1 279 ? 15.272 2.235 2.039 1.00 90.25 279 ASN A N 1
ATOM 2058 C CA . ASN A 1 279 ? 15.760 3.083 3.137 1.00 90.25 279 ASN A CA 1
ATOM 2059 C C . ASN A 1 279 ? 17.128 3.740 2.833 1.00 90.25 279 ASN A C 1
ATOM 2061 O O . ASN A 1 279 ? 18.020 3.795 3.681 1.00 90.25 279 ASN A O 1
ATOM 2065 N N . GLY A 1 280 ? 17.337 4.164 1.580 1.00 87.69 280 GLY A N 1
ATOM 2066 C CA . GLY A 1 280 ? 18.583 4.787 1.112 1.00 87.69 280 GLY A CA 1
ATOM 2067 C C . GLY A 1 280 ? 19.766 3.835 0.873 1.00 87.69 280 GLY A C 1
ATOM 2068 O O . GLY A 1 280 ? 20.835 4.290 0.471 1.00 87.69 280 GLY A O 1
ATOM 2069 N N . ARG A 1 281 ? 19.606 2.521 1.076 1.00 91.44 281 ARG A N 1
ATOM 2070 C CA . ARG A 1 281 ? 20.644 1.508 0.816 1.00 91.44 281 ARG A CA 1
ATOM 2071 C C . ARG A 1 281 ? 20.303 0.704 -0.427 1.00 91.44 281 ARG A C 1
ATOM 2073 O O . ARG A 1 281 ? 19.142 0.389 -0.655 1.00 91.44 281 ARG A O 1
ATOM 2080 N N . ILE A 1 282 ? 21.311 0.336 -1.218 1.00 90.12 282 ILE A N 1
ATOM 2081 C CA . ILE A 1 282 ? 21.110 -0.565 -2.360 1.00 90.12 282 ILE A CA 1
ATOM 2082 C C . ILE A 1 282 ? 20.748 -1.945 -1.805 1.00 90.12 282 ILE A C 1
ATOM 2084 O O . ILE A 1 282 ? 21.584 -2.606 -1.193 1.00 90.12 282 ILE A O 1
ATOM 2088 N N . PHE A 1 283 ? 19.500 -2.353 -2.011 1.00 89.12 283 PHE A N 1
ATOM 2089 C CA . PHE A 1 283 ? 18.981 -3.641 -1.571 1.00 89.12 283 PHE A CA 1
ATOM 2090 C C . PHE A 1 283 ? 19.392 -4.750 -2.540 1.00 89.12 283 PHE A C 1
ATOM 2092 O O . PHE A 1 283 ? 19.935 -5.774 -2.131 1.00 89.12 283 PHE A O 1
ATOM 2099 N N . LYS A 1 284 ? 19.192 -4.532 -3.846 1.00 87.50 284 LYS A N 1
ATOM 2100 C CA . LYS A 1 284 ? 19.592 -5.490 -4.882 1.00 87.50 284 LYS A CA 1
ATOM 2101 C C . LYS A 1 284 ? 19.890 -4.794 -6.202 1.00 87.50 284 LYS A C 1
ATOM 2103 O O . LYS A 1 284 ? 19.264 -3.801 -6.566 1.00 87.50 284 LYS A O 1
ATOM 2108 N N . VAL A 1 285 ? 20.858 -5.351 -6.924 1.00 87.31 285 VAL A N 1
ATOM 2109 C CA . VAL A 1 285 ? 21.241 -4.913 -8.267 1.00 87.31 285 VAL A CA 1
ATOM 2110 C C . VAL A 1 285 ? 20.953 -6.037 -9.244 1.00 87.31 285 VAL A C 1
ATOM 2112 O O . VAL A 1 285 ? 21.591 -7.090 -9.217 1.00 87.31 285 VAL A O 1
ATOM 2115 N N . ILE A 1 286 ? 20.009 -5.794 -10.137 1.00 85.88 286 ILE A N 1
ATOM 2116 C CA . ILE A 1 286 ? 19.650 -6.704 -11.212 1.00 85.88 286 ILE A CA 1
ATOM 2117 C C . ILE A 1 286 ? 20.452 -6.286 -12.439 1.00 85.88 286 ILE A C 1
ATOM 2119 O O . ILE A 1 286 ? 20.262 -5.205 -12.989 1.00 85.88 286 ILE A O 1
ATOM 2123 N N . ARG A 1 287 ? 21.388 -7.139 -12.866 1.00 81.50 287 ARG A N 1
ATOM 2124 C CA . ARG A 1 287 ? 22.278 -6.832 -14.001 1.00 81.50 287 ARG A CA 1
ATOM 2125 C C . ARG A 1 287 ? 21.571 -6.886 -15.354 1.00 81.50 287 ARG A C 1
ATOM 2127 O O . ARG A 1 287 ? 22.025 -6.234 -16.286 1.00 81.50 287 ARG A O 1
ATOM 2134 N N . ASN A 1 288 ? 20.521 -7.697 -15.459 1.00 80.31 288 ASN A N 1
ATOM 2135 C CA . ASN A 1 288 ? 19.729 -7.844 -16.670 1.00 80.31 288 ASN A CA 1
ATOM 2136 C C . ASN A 1 288 ? 18.249 -7.924 -16.299 1.00 80.31 288 ASN A C 1
ATOM 2138 O O . ASN A 1 288 ? 17.745 -8.977 -15.925 1.00 80.31 288 ASN A O 1
ATOM 2142 N N . ALA A 1 289 ? 17.568 -6.794 -16.395 1.00 73.12 289 ALA A N 1
ATOM 2143 C CA . ALA A 1 289 ? 16.188 -6.647 -15.985 1.00 73.12 289 ALA A CA 1
ATOM 2144 C C . ALA A 1 289 ? 15.209 -7.313 -16.960 1.00 73.12 289 ALA A C 1
ATOM 2146 O O . ALA A 1 289 ? 14.163 -7.783 -16.533 1.00 73.12 289 ALA A O 1
ATOM 2147 N N . ARG A 1 290 ? 15.613 -7.526 -18.224 1.00 73.56 290 ARG A N 1
ATOM 2148 C CA . ARG A 1 290 ? 14.858 -8.368 -19.174 1.00 73.56 290 ARG A CA 1
ATOM 2149 C C . ARG A 1 290 ? 14.787 -9.833 -18.728 1.00 73.56 290 ARG A C 1
ATOM 2151 O O . ARG A 1 290 ? 13.954 -10.588 -19.217 1.00 73.56 290 ARG A O 1
ATOM 2158 N N . ARG A 1 291 ? 15.666 -10.264 -17.812 1.00 73.31 291 ARG A N 1
ATOM 2159 C CA . ARG A 1 291 ? 15.585 -11.595 -17.196 1.00 73.31 291 ARG A CA 1
ATOM 2160 C C . ARG A 1 291 ? 14.448 -11.687 -16.176 1.00 73.31 291 ARG A C 1
ATOM 2162 O O . ARG A 1 291 ? 13.907 -12.773 -16.027 1.00 73.31 291 ARG A O 1
ATOM 2169 N N . LEU A 1 292 ? 14.057 -10.584 -15.531 1.00 73.56 292 LEU A N 1
ATOM 2170 C CA . LEU A 1 292 ? 13.007 -10.577 -14.500 1.00 73.56 292 LEU A CA 1
ATOM 2171 C C . LEU A 1 292 ? 11.659 -11.038 -15.055 1.00 73.56 292 LEU A C 1
ATOM 2173 O O . LEU A 1 292 ? 10.939 -11.769 -14.392 1.00 73.56 292 LEU A O 1
ATOM 2177 N N . GLU A 1 293 ? 11.362 -10.682 -16.306 1.00 71.94 293 GLU A N 1
ATOM 2178 C CA . GLU A 1 293 ? 10.153 -11.128 -17.010 1.00 71.94 293 GLU A CA 1
ATOM 2179 C C . GLU A 1 293 ? 10.146 -12.644 -17.271 1.00 71.94 293 GLU A C 1
ATOM 2181 O O . GLU A 1 293 ? 9.088 -13.249 -17.412 1.00 71.94 293 GLU A O 1
ATOM 2186 N N . ARG A 1 294 ? 11.328 -13.272 -17.351 1.00 75.75 294 ARG A N 1
ATOM 2187 C CA . ARG A 1 294 ? 11.486 -14.704 -17.654 1.00 75.75 294 ARG A CA 1
ATOM 2188 C C . ARG A 1 294 ? 11.703 -15.562 -16.412 1.00 75.75 294 ARG A C 1
ATOM 2190 O O . ARG A 1 294 ? 11.399 -16.749 -16.442 1.00 75.75 294 ARG A O 1
ATOM 2197 N N . GLN A 1 295 ? 12.286 -14.996 -15.361 1.00 76.00 295 GLN A N 1
ATOM 2198 C CA . GLN A 1 295 ? 12.643 -15.695 -14.131 1.00 76.00 295 GLN A CA 1
ATOM 2199 C C . GLN A 1 295 ? 12.053 -14.942 -12.934 1.00 76.00 295 GLN A C 1
ATOM 2201 O O . GLN A 1 295 ? 12.674 -13.995 -12.446 1.00 76.00 295 GLN A O 1
ATOM 2206 N N . PRO A 1 296 ? 10.884 -15.376 -12.426 1.00 74.19 296 PRO A N 1
ATOM 2207 C CA . PRO A 1 296 ? 10.224 -14.723 -11.296 1.00 74.19 296 PRO A CA 1
ATOM 2208 C C . PRO A 1 296 ? 11.005 -14.860 -9.980 1.00 74.19 296 PRO A C 1
ATOM 2210 O O . PRO A 1 296 ? 10.689 -14.175 -9.013 1.00 74.19 296 PRO A O 1
ATOM 2213 N N . GLU A 1 297 ? 12.030 -15.714 -9.918 1.00 73.00 297 GLU A N 1
ATOM 2214 C CA . GLU A 1 297 ? 12.881 -15.869 -8.729 1.00 73.00 297 GLU A CA 1
ATOM 2215 C C . GLU A 1 297 ? 13.860 -14.705 -8.531 1.00 73.00 297 GLU A C 1
ATOM 2217 O O . GLU A 1 297 ? 14.216 -14.361 -7.404 1.00 73.00 297 GLU A O 1
ATOM 2222 N N . ASP A 1 298 ? 14.264 -14.050 -9.622 1.00 77.75 298 ASP A N 1
ATOM 2223 C CA . ASP A 1 298 ? 15.091 -12.844 -9.555 1.00 77.75 298 ASP A CA 1
ATOM 2224 C C . ASP A 1 298 ? 14.248 -11.584 -9.282 1.00 77.75 298 ASP A C 1
ATOM 2226 O O . ASP A 1 298 ? 14.809 -10.539 -8.929 1.00 77.75 298 ASP A O 1
ATOM 2230 N N . ASP A 1 299 ? 12.922 -11.682 -9.428 1.00 84.69 299 ASP A N 1
ATOM 2231 C CA . ASP A 1 299 ? 11.979 -10.575 -9.310 1.00 84.69 299 ASP A CA 1
ATOM 2232 C C . ASP A 1 299 ? 11.550 -10.345 -7.862 1.00 84.69 299 ASP A C 1
ATOM 2234 O O . ASP A 1 299 ? 10.908 -11.176 -7.221 1.00 84.69 299 ASP A O 1
ATOM 2238 N N . ILE A 1 300 ? 11.936 -9.188 -7.343 1.00 87.94 300 ILE A N 1
ATOM 2239 C CA . ILE A 1 300 ? 11.817 -8.840 -5.930 1.00 87.94 300 ILE A CA 1
ATOM 2240 C C . ILE A 1 300 ? 10.464 -8.183 -5.697 1.00 87.94 300 ILE A C 1
ATOM 2242 O O . ILE A 1 300 ? 9.993 -7.401 -6.524 1.00 87.94 300 ILE A O 1
ATOM 2246 N N . LEU A 1 301 ? 9.868 -8.470 -4.544 1.00 90.44 301 LEU A N 1
ATOM 2247 C CA . LEU A 1 301 ? 8.693 -7.758 -4.071 1.00 90.44 301 LEU A CA 1
ATOM 2248 C C . LEU A 1 301 ? 9.077 -6.348 -3.604 1.00 90.44 301 LEU A C 1
ATOM 2250 O O . LEU A 1 301 ? 9.966 -6.196 -2.761 1.00 90.44 301 LEU A O 1
ATOM 2254 N N . LEU A 1 302 ? 8.412 -5.333 -4.151 1.00 91.00 302 LEU A N 1
ATOM 2255 C CA . LEU A 1 302 ? 8.608 -3.955 -3.724 1.00 91.00 302 LEU A CA 1
ATOM 2256 C C . LEU A 1 302 ? 7.943 -3.716 -2.375 1.00 91.00 302 LEU A C 1
ATOM 2258 O O . LEU A 1 302 ? 6.807 -4.125 -2.133 1.00 91.00 302 LEU A O 1
ATOM 2262 N N . GLU A 1 303 ? 8.666 -3.008 -1.522 1.00 90.12 303 GLU A N 1
ATOM 2263 C CA . GLU A 1 303 ? 8.162 -2.484 -0.264 1.00 90.12 303 GLU A CA 1
ATOM 2264 C C . GLU A 1 303 ? 7.818 -0.996 -0.408 1.00 90.12 303 GLU A C 1
ATOM 2266 O O . GLU A 1 30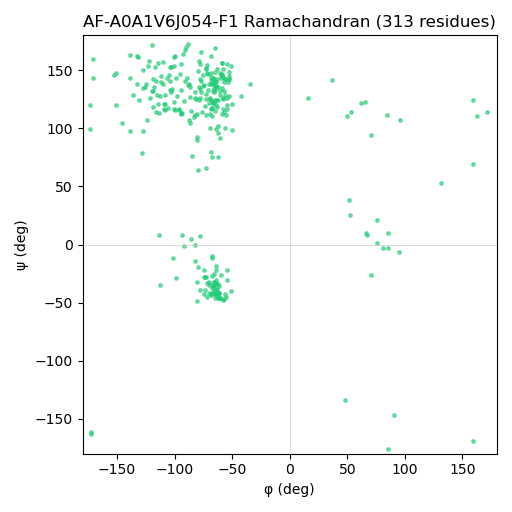3 ? 8.261 -0.333 -1.355 1.00 90.12 303 GLU A O 1
ATOM 2271 N N . PRO A 1 304 ? 7.001 -0.454 0.510 1.00 89.44 304 PRO A N 1
ATOM 2272 C CA . PRO A 1 304 ? 6.766 0.982 0.577 1.00 89.44 304 PRO A CA 1
ATOM 2273 C C . PRO A 1 304 ? 8.087 1.752 0.651 1.00 89.44 304 PRO A C 1
ATOM 2275 O O . PRO A 1 304 ? 9.036 1.305 1.291 1.00 89.44 304 PRO A O 1
ATOM 2278 N N . ASP A 1 305 ? 8.131 2.898 -0.026 1.00 90.81 305 ASP A N 1
ATOM 2279 C CA . ASP A 1 305 ? 9.287 3.799 -0.095 1.00 90.81 305 ASP A CA 1
ATOM 2280 C C . ASP A 1 305 ? 10.525 3.230 -0.816 1.00 90.81 305 ASP A C 1
ATOM 2282 O O . ASP A 1 305 ? 11.585 3.866 -0.836 1.00 90.81 305 ASP A O 1
ATOM 2286 N N . ASP A 1 306 ? 10.400 2.075 -1.481 1.00 94.69 306 ASP A N 1
ATOM 2287 C CA . ASP A 1 306 ? 11.441 1.574 -2.376 1.00 94.69 306 ASP A CA 1
ATOM 2288 C C . ASP A 1 306 ? 11.629 2.514 -3.580 1.00 94.69 306 ASP A C 1
ATOM 2290 O O . ASP A 1 306 ? 10.680 3.025 -4.189 1.00 94.69 306 ASP A O 1
ATOM 2294 N N . VAL A 1 307 ? 12.893 2.705 -3.958 1.00 94.25 307 VAL A N 1
ATOM 2295 C CA . VAL A 1 307 ? 13.302 3.480 -5.130 1.00 94.25 307 VAL A CA 1
ATOM 2296 C C . VAL A 1 307 ? 13.929 2.537 -6.148 1.00 94.25 307 VAL A C 1
ATOM 2298 O O . VAL A 1 307 ? 15.005 1.979 -5.926 1.00 94.25 307 VAL A O 1
ATOM 2301 N N . VAL A 1 308 ? 13.264 2.374 -7.285 1.00 93.56 308 VAL A N 1
ATOM 2302 C CA . VAL A 1 308 ? 13.733 1.586 -8.423 1.00 93.56 308 VAL A CA 1
ATOM 2303 C C . VAL A 1 308 ? 14.429 2.520 -9.402 1.00 93.56 308 VAL A C 1
ATOM 2305 O O . VAL A 1 308 ? 13.799 3.364 -10.030 1.00 93.56 308 VAL A O 1
ATOM 2308 N N . GLU A 1 309 ? 15.738 2.372 -9.544 1.00 93.00 309 GLU A N 1
ATOM 2309 C CA . GLU A 1 309 ? 16.556 3.165 -10.454 1.00 93.00 309 GLU A CA 1
ATOM 2310 C C . GLU A 1 309 ? 17.012 2.312 -11.639 1.00 93.00 309 GLU A C 1
ATOM 2312 O O . GLU A 1 309 ? 17.699 1.298 -11.477 1.00 93.00 309 GLU A O 1
ATOM 2317 N N . VAL A 1 310 ? 16.646 2.732 -12.849 1.00 91.75 310 VAL A N 1
ATOM 2318 C CA . VAL A 1 310 ? 17.086 2.099 -14.093 1.00 91.75 310 VAL A CA 1
ATOM 2319 C C . VAL A 1 310 ? 18.282 2.858 -14.648 1.00 91.75 310 VAL A C 1
ATOM 2321 O O . VAL A 1 310 ? 18.183 4.026 -15.020 1.00 91.75 310 VAL A O 1
ATOM 2324 N N . LEU A 1 311 ? 19.428 2.186 -14.720 1.00 90.62 311 LEU A N 1
ATOM 2325 C CA . LEU A 1 311 ? 20.661 2.804 -15.192 1.00 90.62 311 LEU A CA 1
ATOM 2326 C C . LEU A 1 311 ? 20.677 2.918 -16.716 1.00 90.62 311 LEU A C 1
ATOM 2328 O O . LEU A 1 311 ? 20.300 1.986 -17.434 1.00 90.62 311 LEU A O 1
ATOM 2332 N N . ARG A 1 312 ? 21.233 4.027 -17.202 1.00 90.19 312 ARG A N 1
ATOM 2333 C CA . ARG A 1 312 ? 21.498 4.235 -18.625 1.00 90.19 312 ARG A CA 1
ATOM 2334 C C . ARG A 1 312 ? 22.591 3.319 -19.160 1.00 90.19 312 ARG A C 1
ATOM 2336 O O . ARG A 1 312 ? 23.568 3.031 -18.462 1.00 90.19 312 ARG A O 1
ATOM 2343 N N . SER A 1 313 ? 22.437 2.865 -20.401 1.00 87.88 313 SER A N 1
ATOM 2344 C CA . SER A 1 313 ? 23.511 2.228 -21.155 1.00 87.88 313 SER A CA 1
ATOM 2345 C C . SER A 1 313 ? 24.553 3.289 -21.453 1.00 87.88 313 SER A C 1
ATOM 2347 O O . SER A 1 313 ? 24.235 4.328 -22.028 1.00 87.88 313 SER A O 1
ATOM 2349 N N . TRP A 1 314 ? 25.794 3.043 -21.044 1.00 75.94 314 TRP A N 1
ATOM 2350 C CA . TRP A 1 314 ? 26.891 3.807 -21.610 1.00 75.94 314 TRP A CA 1
ATOM 2351 C C . TRP A 1 314 ? 27.040 3.341 -23.063 1.00 75.94 314 TRP A C 1
ATOM 2353 O O . TRP A 1 314 ? 27.145 2.139 -23.322 1.00 75.94 314 TRP A O 1
ATOM 2363 N N . ILE A 1 315 ? 26.912 4.288 -23.981 1.00 54.47 315 ILE A N 1
ATOM 2364 C CA . ILE A 1 315 ? 27.311 4.161 -25.379 1.00 54.47 315 ILE A CA 1
ATOM 2365 C C . ILE A 1 315 ? 28.581 4.985 -25.541 1.00 54.47 315 ILE A C 1
ATOM 2367 O O . ILE A 1 315 ? 28.674 6.031 -24.851 1.00 54.47 315 ILE A O 1
#

Foldseek 3Di:
DDDDDDDDDDDDDDDDDPPPPPDDDPVVVVVVVVVVVVVVVVVVVVVPDDDPDDDDDDDDDDDDDDDDDDDDDDDDDDDDDDDDDDDDDDDDDDDDDDDDDDDDDDDDDDDDDDDDDDDDDDDDDDDDDDDDDDDDDDDDDDDDDDDPPPPPPPPPPADADAQQFWKWKWKPPDPDIDIDIFGQHPVQWTQDPPQGTDRRHRDGQVVVQVVVQVSCVVVVVDVDIGIHMDGDWFWEFEEEFAQAGGIDTDPDQDWPLNVSVVSVHGHPFFQQWKFKDDPNHGPDIDNHVVCCVVDVVVIDGDDGHIYIYTYTDDD

Sequence (315 aa):
MMRMFRTVLAMGCLGALVAGCAAPAPSQKIYNRYEALLASRNQMLAKQQPATTAPAPVAEKPAEIAAPPAKPAPAPAPPKPVAPEAPRKPAAPAPAPAKPAPAQPAPPVQVVLPPAEPAASPVQPAPPAPETRPSPAPETPVAPPPAPVTEEPRTEAGYVLKVGDGVQVYLRGIPTPEVIEDVIDEYGMITLPFINDIRAAGLPASELERSIRQIYLDQDIYRNVTVNVVVPTRFYFILGEVRGPGRFQIVSATRVSQAIAAAGGYTEFASGKVQVKRNGRIFKVIRNARRLERQPEDDILLEPDDVVEVLRSWI

Secondary structure (DSSP, 8-state):
----------------------PPPHHHHHHHHHHHHHHHHHHHHHHTS---PPP------------PPPPPPPPPPPPPPPPPPP---PPPPPPPPPPPPP-PPPPP----PPPP-----PPPPPPPP----PPPPPPP--PPPPPP---------PPBP-TT-EEEEEEESSSS-EEEEEE--TTSEEEETTTEEEE-TTSBHHHHHHHHHHHHHHTTS-SS-EEEEE---EEEEEEESBSS-EEEEE-SS-BHHHHHHHTT-B-TTEEEEEEEEETTEEEEEES-GGGTTT-TTS-PBPPTT-EEEEEEPP-

Nearest PDB structures (foldseek):
  2w8i-assembly1_D  TM=5.118E-01  e=1.510E-10  Escherichia coli
  2w8h-assembly1_C  TM=5.074E-01  e=1.695E-10  Escherichia coli
  2j58-assembly1_F  TM=5.037E-01  e=2.263E-10  Escherichia coli
  7xff-assembly1_H  TM=4.918E-01  e=1.510E-10  Escherichia coli

Radius of gyration: 41.43 Å; Cα contacts (8 Å, |Δi|>4): 324; chains: 1; bounding box: 91×97×141 Å

pLDDT: mean 70.47, std 19.25, range [32.75, 95.12]